Protein AF-0000000080050787 (afdb_homodimer)

Foldseek 3Di:
DPDPDDCPDPPPPDVPPVPPPPPCVVVVQVVVFLVVLVVVCVQQQQFCLPPPAGCVNLQFADSVQWGWADPDPPDIDIGGDTHDRPCCCVVVVVVVVVVVVVCVPPPPDDDDDDDDDDPPPDQDPVNVVVQVPDPVNVVVQCVPVVSVVSNCVRSDHDD/DDDPDDDPDDPPPDPPPPPPPPPCVVVVQVVVFLVVLVVVCVQQQQFCLPPPAGCVNLQFADSVQWGWADPDPPDIDIGGDTHDRPCCCVVVVVVVVVVVVVCVPPPPDDDDDDDDDDPPPDQDPVNVVVQVPDPVNVVVQCVPVVSVVSNCVRSDHDD

Radius of gyration: 33.77 Å; Cα contacts (8 Å, |Δi|>4): 411; chains: 2; bounding box: 57×110×117 Å

Organism: Aotus nancymaae (NCBI:txid37293)

Sequence (318 aa):
MQRVSGLLSWTLSRVLWLSGLSEPGAARQPRIMEEKALEVYDLIRTITPEKPSTLEELEVVSESCVEVQEINEEEYLVIIRFTPTVPHCSLATLIGLCLRVKLQRCLPFKHKLEIYISEGTHSTEEDINKQINDKERVAAAMENPNLREIVEQCVLEPDMQRVSGLLSWTLSRVLWLSGLSEPGAARQPRIMEEKALEVYDLIRTITPEKPSTLEELEVVSESCVEVQEINEEEYLVIIRFTPTVPHCSLATLIGLCLRVKLQRCLPFKHKLEIYISEGTHSTEEDINKQINDKERVAAAMENPNLREIVEQCVLEPD

Nearest PDB structures (foldseek):
  3ux2-assembly1_A-2  TM=7.945E-01  e=2.741E-18  Homo sapiens
  2m5h-assembly1_A  TM=6.898E-01  e=8.222E-16  Homo sapiens
  3ux3-assembly1_B  TM=4.721E-01  e=1.597E-16  Homo sapiens
  3j3q-assembly1_gr  TM=2.272E-01  e=7.232E+00  Human immunodeficiency virus 1
  3ux2-assembly1_A-2  TM=7.964E-01  e=2.295E-18  Homo sapiens

Secondary structure (DSSP, 8-state):
--TTS-----TTSTTSTT-----THHHHHHHHHHHHHHHHHHHHTT--SBTTB-TTTTTS--GGGEEEEEEETTEEEEEEEE--SS---HHHHHHHHHHHHHHHHH--S-EEEEEEEPTT-S--HHHHHHHHH-HHHHHHHTTSHHHHHHHHHHHS---/---------GGGSTTSTT-----THHHHHHHHHHHHHHHHHHHHTT--SBTTB-TTTTTS--GGGEEEEEEETTEEEEEEEE--SS---HHHHHHHHHHHHHHHHH--S-EEEEEEEPTT-S--HHHHHHHHH-HHHHHHHTTSHHHHHHHHHHHS---

pLDDT: mean 76.95, std 22.4, range [20.36, 97.62]

Solvent-accessible surface area (backbone atoms only — not comparable to full-atom values): 18096 Å² total; per-residue (Å²): 138,77,84,79,71,69,87,79,75,79,80,74,65,87,68,66,69,75,65,65,76,74,58,69,67,66,64,48,49,57,52,53,31,50,51,51,25,50,54,53,39,64,66,52,38,64,27,26,84,55,79,87,45,25,30,40,78,59,58,25,45,55,69,85,29,43,44,48,41,78,75,51,99,70,33,31,38,38,37,37,42,30,32,52,50,84,48,55,43,42,60,54,54,48,48,46,48,34,51,49,54,46,46,73,70,63,53,90,62,54,65,46,77,43,55,38,66,35,82,86,38,53,65,40,65,67,56,47,30,52,46,61,55,28,65,69,55,44,54,56,53,51,65,38,64,70,55,34,52,53,41,51,61,19,54,46,72,84,127,136,80,85,82,70,74,88,72,71,78,81,73,68,85,68,64,71,74,68,66,73,74,60,70,66,66,64,47,50,58,53,53,30,49,53,52,24,50,54,52,39,64,66,50,38,62,29,24,86,56,77,87,45,25,31,40,79,58,60,25,45,55,70,84,29,42,44,48,41,78,74,53,98,68,33,31,38,40,38,37,45,31,31,52,50,83,50,54,41,42,59,54,53,49,48,45,48,33,52,50,55,45,46,74,71,62,55,90,62,55,66,47,78,43,53,36,67,35,81,85,38,54,65,40,64,67,55,47,29,51,46,61,56,29,65,66,56,46,55,56,53,53,65,37,66,68,56,33,51,53,40,50,60,19,55,45,73,82,128

Structure (mmCIF, N/CA/C/O backbone):
data_AF-0000000080050787-model_v1
#
loop_
_entity.id
_entity.type
_entity.pdbx_description
1 polymer 'Cytosolic iron-sulfur assembly component 2A'
#
loop_
_atom_site.group_PDB
_atom_site.id
_atom_site.type_symbol
_atom_site.label_atom_id
_atom_site.label_alt_id
_atom_site.label_comp_id
_atom_site.label_asym_id
_atom_site.label_entity_id
_atom_site.label_seq_id
_atom_site.pdbx_PDB_ins_code
_atom_site.Cartn_x
_atom_site.Cartn_y
_atom_site.Cartn_z
_atom_site.occupancy
_atom_site.B_iso_or_equiv
_atom_site.auth_seq_id
_atom_site.auth_comp_id
_atom_site.auth_asym_id
_atom_site.auth_atom_id
_atom_site.pdbx_PDB_model_num
ATOM 1 N N . MET A 1 1 ? -7.121 13.188 87.875 1 22.55 1 MET A N 1
ATOM 2 C CA . MET A 1 1 ? -7.633 14.547 87.75 1 22.55 1 MET A CA 1
ATOM 3 C C . MET A 1 1 ? -7.293 15.141 86.375 1 22.55 1 MET A C 1
ATOM 5 O O . MET A 1 1 ? -8.18 15.383 85.562 1 22.55 1 MET A O 1
ATOM 9 N N . GLN A 1 2 ? -6.258 16.047 86.312 1 20.36 2 GLN A N 1
ATOM 10 C CA . GLN A 1 2 ? -6.172 17.297 85.562 1 20.36 2 GLN A CA 1
ATOM 11 C C . GLN A 1 2 ? -5.633 17.047 84.125 1 20.36 2 GLN A C 1
ATOM 13 O O . GLN A 1 2 ? -5.379 17.984 83.375 1 20.36 2 GLN A O 1
ATOM 18 N N . ARG A 1 3 ? -5.059 15.828 83.875 1 24.78 3 ARG A N 1
ATOM 19 C CA . ARG A 1 3 ? -3.916 15.875 83 1 24.78 3 ARG A CA 1
ATOM 20 C C . ARG A 1 3 ? -4.344 16.297 81.562 1 24.78 3 ARG A C 1
ATOM 22 O O . ARG A 1 3 ? -3.533 16.281 80.625 1 24.78 3 ARG A O 1
ATOM 29 N N . VAL A 1 4 ? -5.734 16.156 81.312 1 27.42 4 VAL A N 1
ATOM 30 C CA . VAL A 1 4 ? -6.086 15.75 79.938 1 27.42 4 VAL A CA 1
ATOM 31 C C . VAL A 1 4 ? -5.938 16.938 79 1 27.42 4 VAL A C 1
ATOM 33 O O . VAL A 1 4 ? -6.297 16.844 77.812 1 27.42 4 VAL A O 1
ATOM 36 N N . SER A 1 5 ? -5.859 18.25 79.562 1 27.59 5 SER A N 1
ATOM 37 C CA . SER A 1 5 ? -6.516 19.281 78.812 1 27.59 5 SER A CA 1
ATOM 38 C C . SER A 1 5 ? -5.762 19.547 77.5 1 27.59 5 SER A C 1
ATOM 40 O O . SER A 1 5 ? -6.367 19.922 76.5 1 27.59 5 SER A O 1
ATOM 42 N N . GLY A 1 6 ? -4.441 19.875 77.625 1 26.12 6 GLY A N 1
ATOM 43 C CA . GLY A 1 6 ? -3.998 21.109 77 1 26.12 6 GLY A CA 1
ATOM 44 C C . GLY A 1 6 ? -3.914 21.031 75.5 1 26.12 6 GLY A C 1
ATOM 45 O O . GLY A 1 6 ? -4.305 21.969 74.812 1 26.12 6 GLY A O 1
ATOM 46 N N . LEU A 1 7 ? -2.939 20.156 75 1 30.25 7 LEU A N 1
ATOM 47 C CA . LEU A 1 7 ? -2.08 20.594 73.875 1 30.25 7 LEU A CA 1
ATOM 48 C C . LEU A 1 7 ? -2.82 20.531 72.562 1 30.25 7 LEU A C 1
ATOM 50 O O . LEU A 1 7 ? -3.01 19.438 72 1 30.25 7 LEU A O 1
ATOM 54 N N . LEU A 1 8 ? -4.117 21.156 72.5 1 33.84 8 LEU A N 1
ATOM 55 C CA . LEU A 1 8 ? -4.844 21.406 71.25 1 33.84 8 LEU A CA 1
ATOM 56 C C . LEU A 1 8 ? -3.939 22.062 70.188 1 33.84 8 LEU A C 1
ATOM 58 O O . LEU A 1 8 ? -3.471 23.188 70.375 1 33.84 8 LEU A O 1
ATOM 62 N N . SER A 1 9 ? -3.033 21.25 69.562 1 28.81 9 SER A N 1
ATOM 63 C CA . SER A 1 9 ? -1.986 21.406 68.5 1 28.81 9 SER A CA 1
ATOM 64 C C . SER A 1 9 ? -2.432 22.344 67.438 1 28.81 9 SER A C 1
ATOM 66 O O . SER A 1 9 ? -3.619 22.406 67.062 1 28.81 9 SER A O 1
ATOM 68 N N . TRP A 1 10 ? -1.601 23.359 67 1 28.92 10 TRP A N 1
ATOM 69 C CA . TRP A 1 10 ? -1.259 24.453 66.125 1 28.92 10 TRP A CA 1
ATOM 70 C C . TRP A 1 10 ? -1.436 24.031 64.625 1 28.92 10 TRP A C 1
ATOM 72 O O . TRP A 1 10 ? -0.982 24.734 63.75 1 28.92 10 TRP A O 1
ATOM 82 N N . THR A 1 11 ? -1.977 22.844 64.312 1 29.66 11 THR A N 1
ATOM 83 C CA . THR A 1 11 ? -1.791 22.406 62.938 1 29.66 11 THR A CA 1
ATOM 84 C C . THR A 1 11 ? -2.574 23.297 61.969 1 29.66 11 THR A C 1
ATOM 86 O O . THR A 1 11 ? -2.723 22.969 60.781 1 29.66 11 THR A O 1
ATOM 89 N N . LEU A 1 12 ? -3.293 24.359 62.375 1 29.31 12 LEU A N 1
ATOM 90 C CA . LEU A 1 12 ? -4.188 25.062 61.469 1 29.31 12 LEU A CA 1
ATOM 91 C C . LEU A 1 12 ? -3.396 25.781 60.375 1 29.31 12 LEU A C 1
ATOM 93 O O . LEU A 1 12 ? -3.982 26.406 59.5 1 29.31 12 LEU A O 1
ATOM 97 N N . SER A 1 13 ? -2.184 26.188 60.625 1 28.16 13 SER A N 1
ATOM 98 C CA . SER A 1 13 ? -1.771 27.391 59.906 1 28.16 13 SER A CA 1
ATOM 99 C C . SER A 1 13 ? -1.771 27.156 58.375 1 28.16 13 SER A C 1
ATOM 101 O O . SER A 1 13 ? -2.178 28.031 57.625 1 28.16 13 SER A O 1
ATOM 103 N N . ARG A 1 14 ? -0.835 26.281 57.812 1 30.47 14 ARG A N 1
ATOM 104 C CA . ARG A 1 14 ? -0.209 26.562 56.5 1 30.47 14 ARG A CA 1
ATOM 105 C C . ARG A 1 14 ? -1.161 26.25 55.375 1 30.47 14 ARG A C 1
ATOM 107 O O . ARG A 1 14 ? -1.061 25.203 54.75 1 30.47 14 ARG A O 1
ATOM 114 N N . VAL A 1 15 ? -2.467 26.203 55.531 1 32.47 15 VAL A N 1
ATOM 115 C CA . VAL A 1 15 ? -3.402 25.922 54.438 1 32.47 15 VAL A CA 1
ATOM 116 C C . VAL A 1 15 ? -3.309 27.016 53.375 1 32.47 15 VAL A C 1
ATOM 118 O O . VAL A 1 15 ? -3.711 26.812 52.25 1 32.47 15 VAL A O 1
ATOM 121 N N . LEU A 1 16 ? -3.023 28.281 53.75 1 32.69 16 LEU A N 1
ATOM 122 C CA . LEU A 1 16 ? -3.287 29.359 52.812 1 32.69 16 LEU A CA 1
ATOM 123 C C . LEU A 1 16 ? -2.41 29.234 51.562 1 32.69 16 LEU A C 1
ATOM 125 O O . LEU A 1 16 ? -2.791 29.672 50.469 1 32.69 16 LEU A O 1
ATOM 129 N N . TRP A 1 17 ? -1.129 29.047 51.781 1 32.59 17 TRP A N 1
ATOM 130 C CA . TRP A 1 17 ? -0.236 29.5 50.719 1 32.59 17 TRP A CA 1
ATOM 131 C C . TRP A 1 17 ? -0.505 28.734 49.438 1 32.59 17 TRP A C 1
ATOM 133 O O . TRP A 1 17 ? -0.331 29.281 48.344 1 32.59 17 TRP A O 1
ATOM 143 N N . LEU A 1 18 ? -0.862 27.5 49.531 1 35.09 18 LEU A N 1
ATOM 144 C CA . LEU A 1 18 ? -0.661 26.766 48.312 1 35.09 18 LEU A CA 1
ATOM 145 C C . LEU A 1 18 ? -1.673 27.188 47.25 1 35.09 18 LEU A C 1
ATOM 147 O O . LEU A 1 18 ? -1.873 26.484 46.25 1 35.09 18 LEU A O 1
ATOM 151 N N . SER A 1 19 ? -2.5 28.156 47.5 1 35.22 19 SER A N 1
ATOM 152 C CA . SER A 1 19 ? -3.297 28.594 46.375 1 35.22 19 SER A CA 1
ATOM 153 C C . SER A 1 19 ? -2.408 29.062 45.219 1 35.22 19 SER A C 1
ATOM 155 O O . SER A 1 19 ? -1.907 30.188 45.219 1 35.22 19 SER A O 1
ATOM 157 N N . GLY A 1 20 ? -1.325 28.438 44.938 1 36.47 20 GLY A N 1
ATOM 158 C CA . GLY A 1 20 ? -0.562 28.828 43.781 1 36.47 20 GLY A CA 1
ATOM 159 C C . GLY A 1 20 ? -1.43 29.375 42.656 1 36.47 20 GLY A C 1
ATOM 160 O O . GLY A 1 20 ? -2.439 28.766 42.281 1 36.47 20 GLY A O 1
ATOM 161 N N . LEU A 1 21 ? -1.625 30.688 42.531 1 37.69 21 LEU A N 1
ATOM 162 C CA . LEU A 1 21 ? -2.119 31.484 41.406 1 37.69 21 LEU A CA 1
ATOM 163 C C . LEU A 1 21 ? -1.77 30.812 40.062 1 37.69 21 LEU A C 1
ATOM 165 O O . LEU A 1 21 ? -0.591 30.641 39.75 1 37.69 21 LEU A O 1
ATOM 169 N N . SER A 1 22 ? -2.41 29.75 39.75 1 40.34 22 SER A N 1
ATOM 170 C CA . SER A 1 22 ? -2.441 29.25 38.375 1 40.34 22 SER A CA 1
ATOM 171 C C . SER A 1 22 ? -2.424 30.406 37.375 1 40.34 22 SER A C 1
ATOM 173 O O . SER A 1 22 ? -3.365 31.203 37.312 1 40.34 22 SER A O 1
ATOM 175 N N . GLU A 1 23 ? -1.329 31.234 37.312 1 41.94 23 GLU A N 1
ATOM 176 C CA . GLU A 1 23 ? -1.186 32.281 36.312 1 41.94 23 GLU A CA 1
ATOM 177 C C . GLU A 1 23 ? -1.997 31.969 35.062 1 41.94 23 GLU A C 1
ATOM 179 O O . GLU A 1 23 ? -2.002 30.828 34.562 1 41.94 23 GLU A O 1
ATOM 184 N N . PRO A 1 24 ? -3.014 32.688 34.719 1 44.72 24 PRO A N 1
ATOM 185 C CA . PRO A 1 24 ? -3.82 32.625 33.5 1 44.72 24 PRO A CA 1
ATOM 186 C C . PRO A 1 24 ? -2.998 32.281 32.281 1 44.72 24 PRO A C 1
ATOM 188 O O . PRO A 1 24 ? -3.539 32.25 31.156 1 44.72 24 PRO A O 1
ATOM 191 N N . GLY A 1 25 ? -1.708 32.438 32.281 1 44.06 25 GLY A N 1
ATOM 192 C CA . GLY A 1 25 ? -0.856 32.156 31.141 1 44.06 25 GLY A CA 1
ATOM 193 C C . GLY A 1 25 ? -0.935 30.719 30.672 1 44.06 25 GLY A C 1
ATOM 194 O O . GLY A 1 25 ? -0.395 30.375 29.625 1 44.06 25 GLY A O 1
ATOM 195 N N . ALA A 1 26 ? -1.057 29.828 31.578 1 46.84 26 ALA A N 1
ATOM 196 C CA . ALA A 1 26 ? -1.138 28.406 31.25 1 46.84 26 ALA A CA 1
ATOM 197 C C . ALA A 1 26 ? -2.404 28.109 30.453 1 46.84 26 ALA A C 1
ATOM 199 O O . ALA A 1 26 ? -2.473 27.094 29.734 1 46.84 26 ALA A O 1
ATOM 200 N N . ALA A 1 27 ? -3.432 28.812 30.688 1 49.19 27 ALA A N 1
ATOM 201 C CA . ALA A 1 27 ? -4.711 28.594 30.016 1 49.19 27 ALA A CA 1
ATOM 202 C C . ALA A 1 27 ? -4.648 29.062 28.562 1 49.19 27 ALA A C 1
ATOM 204 O O . ALA A 1 27 ? -5.457 28.641 27.734 1 49.19 27 ALA A O 1
ATOM 205 N N . ARG A 1 28 ? -3.865 30.188 28.281 1 53.94 28 ARG A N 1
ATOM 206 C CA . ARG A 1 28 ? -3.68 30.781 26.953 1 53.94 28 ARG A CA 1
ATOM 207 C C . ARG A 1 28 ? -2.938 29.828 26.031 1 53.94 28 ARG A C 1
ATOM 209 O O . ARG A 1 28 ? -3.178 29.828 24.812 1 53.94 28 ARG A O 1
ATOM 216 N N . GLN A 1 29 ? -2.115 28.984 26.672 1 62.12 29 GLN A N 1
ATOM 217 C CA . GLN A 1 29 ? -1.217 28.109 25.922 1 62.12 29 GLN A CA 1
ATOM 218 C C . GLN A 1 29 ? -1.997 27.062 25.141 1 62.12 29 GLN A C 1
ATOM 220 O O . GLN A 1 29 ? -1.744 26.859 23.953 1 62.12 29 GLN A O 1
ATOM 225 N N . PRO A 1 30 ? -3.059 26.641 25.828 1 68.94 30 PRO A N 1
ATOM 226 C CA . PRO A 1 30 ? -3.82 25.656 25.047 1 68.94 30 PRO A CA 1
ATOM 227 C C . PRO A 1 30 ? -4.59 26.281 23.891 1 68.94 30 PRO A C 1
ATOM 229 O O . PRO A 1 30 ? -4.703 25.672 22.828 1 68.94 30 PRO A O 1
ATOM 232 N N . ARG A 1 31 ? -5.004 27.578 24.156 1 81.44 31 ARG A N 1
ATOM 233 C CA . ARG A 1 31 ? -5.777 28.219 23.109 1 81.44 31 ARG A CA 1
ATOM 234 C C . ARG A 1 31 ? -4.895 28.531 21.906 1 81.44 31 ARG A C 1
ATOM 236 O O . ARG A 1 31 ? -5.316 28.375 20.75 1 81.44 31 ARG A O 1
ATOM 243 N N . ILE A 1 32 ? -3.656 29 22.219 1 87.94 32 ILE A N 1
ATOM 244 C CA . ILE A 1 32 ? -2.732 29.344 21.156 1 87.94 32 ILE A CA 1
ATOM 245 C C . ILE A 1 32 ? -2.412 28.109 20.312 1 87.94 32 ILE A C 1
ATOM 247 O O . ILE A 1 32 ? -2.408 28.156 19.094 1 87.94 32 ILE A O 1
ATOM 251 N N . MET A 1 33 ? -2.225 27.031 20.969 1 91.38 33 MET A N 1
ATOM 252 C CA . MET A 1 33 ? -1.908 25.781 20.266 1 91.38 33 MET A CA 1
ATOM 253 C C . MET A 1 33 ? -3.088 25.328 19.406 1 91.38 33 MET A C 1
ATOM 255 O O . MET A 1 33 ? -2.9 24.812 18.297 1 91.38 33 MET A O 1
ATOM 259 N N . GLU A 1 34 ? -4.297 25.484 19.906 1 92 34 GLU A N 1
ATOM 260 C CA . GLU A 1 34 ? -5.496 25.125 19.156 1 92 34 GLU A CA 1
ATOM 261 C C . GLU A 1 34 ? -5.629 25.953 17.891 1 92 34 GLU A C 1
ATOM 263 O O . GLU A 1 34 ? -6 25.438 16.828 1 92 34 GLU A O 1
ATOM 268 N N . GLU A 1 35 ? -5.379 27.203 18.016 1 93.19 35 GLU A N 1
ATOM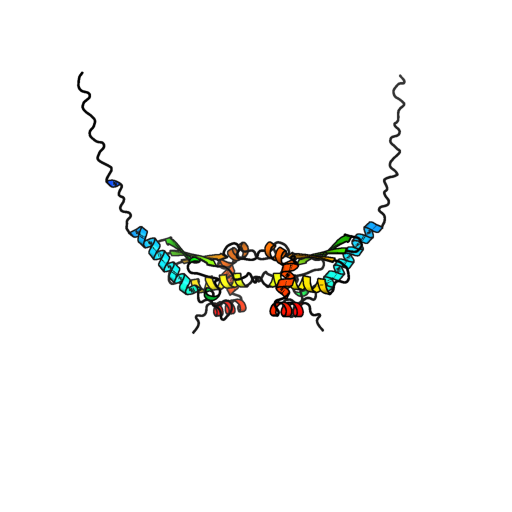 269 C CA . GLU A 1 35 ? -5.434 28.094 16.859 1 93.19 35 GLU A CA 1
ATOM 270 C C . GLU A 1 35 ? -4.395 27.703 15.805 1 93.19 35 GLU A C 1
ATOM 272 O O . GLU A 1 35 ? -4.676 27.719 14.609 1 93.19 35 GLU A O 1
ATOM 277 N N . LYS A 1 36 ? -3.242 27.406 16.281 1 94.06 36 LYS A N 1
ATOM 278 C CA . LYS A 1 36 ? -2.186 26.969 15.375 1 94.06 36 LYS A CA 1
ATOM 279 C C . LYS A 1 36 ? -2.551 25.672 14.68 1 94.06 36 LYS A C 1
ATOM 281 O O . LYS A 1 36 ? -2.277 25.484 13.492 1 94.06 36 LYS A O 1
ATOM 286 N N . ALA A 1 37 ? -3.195 24.812 15.438 1 95.5 37 ALA A N 1
ATOM 287 C CA . ALA A 1 37 ? -3.654 23.562 14.852 1 95.5 37 ALA A CA 1
ATOM 288 C C . ALA A 1 37 ? -4.676 23.812 13.742 1 95.5 37 ALA A C 1
ATOM 290 O O . ALA A 1 37 ? -4.652 23.141 12.711 1 95.5 37 ALA A O 1
ATOM 291 N N . LEU A 1 38 ? -5.527 24.703 13.977 1 95.75 38 LEU A N 1
ATOM 292 C CA . LEU A 1 38 ? -6.531 25.047 12.977 1 95.75 38 LEU A CA 1
ATOM 293 C C . LEU A 1 38 ? -5.883 25.641 11.734 1 95.75 38 LEU A C 1
ATOM 295 O O . LEU A 1 38 ? -6.328 25.391 10.609 1 95.75 38 LEU A O 1
ATOM 299 N N . GLU A 1 39 ? -4.906 26.422 11.922 1 95.94 39 GLU A N 1
ATOM 300 C CA . GLU A 1 39 ? -4.16 27 10.797 1 95.94 39 GLU A CA 1
ATOM 301 C C . GLU A 1 39 ? -3.516 25.891 9.953 1 95.94 39 GLU A C 1
ATOM 303 O O . GLU A 1 39 ? -3.561 25.938 8.727 1 95.94 39 GLU A O 1
ATOM 308 N N . VAL A 1 40 ? -2.955 24.969 10.594 1 96.94 40 VAL A N 1
ATOM 309 C CA . VAL A 1 40 ? -2.33 23.828 9.922 1 96.94 40 VAL A CA 1
ATOM 310 C C . VAL A 1 40 ? -3.381 23.047 9.133 1 96.94 40 VAL A C 1
ATOM 312 O O . VAL A 1 40 ? -3.178 22.75 7.953 1 96.94 40 VAL A O 1
ATOM 315 N N . TYR A 1 41 ? -4.523 22.797 9.758 1 97.62 41 TYR A N 1
ATOM 316 C CA . TYR A 1 41 ? -5.602 22.062 9.109 1 97.62 41 TYR A CA 1
ATOM 317 C C . TYR A 1 41 ? -6.074 22.781 7.848 1 97.62 41 TYR A C 1
ATOM 319 O O . TYR A 1 41 ? -6.297 22.156 6.812 1 97.62 41 TYR A O 1
ATOM 327 N N . ASP A 1 42 ? -6.148 24 7.93 1 96.38 42 ASP A N 1
ATOM 328 C CA . ASP A 1 42 ? -6.609 24.797 6.797 1 96.38 42 ASP A CA 1
ATOM 329 C C . ASP A 1 42 ? -5.656 24.672 5.609 1 96.38 42 ASP A C 1
ATOM 331 O O . ASP A 1 42 ? -6.09 24.688 4.457 1 96.38 42 ASP A O 1
ATOM 335 N N . LEU A 1 43 ? -4.469 24.516 5.852 1 95.69 43 LEU A N 1
ATOM 336 C CA . LEU A 1 43 ? -3.469 24.422 4.797 1 95.69 43 LEU A CA 1
ATOM 337 C C . LEU A 1 43 ? -3.521 23.047 4.137 1 95.69 43 LEU A C 1
ATOM 339 O O . LEU A 1 43 ? -3.387 22.922 2.916 1 95.69 43 LEU A O 1
ATOM 343 N N . ILE A 1 44 ? -3.764 21.984 4.922 1 96.12 44 ILE A N 1
ATOM 344 C CA . ILE A 1 44 ? -3.541 20.641 4.379 1 96.12 44 ILE A CA 1
ATOM 345 C C . ILE A 1 44 ? -4.859 20.078 3.857 1 96.12 44 ILE A C 1
ATOM 347 O O . ILE A 1 44 ? -4.859 19.141 3.053 1 96.12 44 ILE A O 1
ATOM 351 N N . ARG A 1 45 ? -6.047 20.547 4.266 1 95.5 45 ARG A N 1
ATOM 352 C CA . ARG A 1 45 ? -7.348 19.984 3.918 1 95.5 45 ARG A CA 1
ATOM 353 C C . ARG A 1 45 ? -7.625 20.125 2.428 1 95.5 45 ARG A C 1
ATOM 355 O O . ARG A 1 45 ? -8.375 19.344 1.85 1 95.5 45 ARG A O 1
ATOM 362 N N . THR A 1 46 ? -6.965 21.031 1.77 1 94.06 46 THR A N 1
ATOM 363 C CA . THR A 1 46 ? -7.266 21.344 0.377 1 94.06 46 THR A CA 1
ATOM 364 C C . THR A 1 46 ? -6.344 20.578 -0.563 1 94.06 46 THR A C 1
ATOM 366 O O . THR A 1 46 ? -6.484 20.656 -1.785 1 94.06 46 THR A O 1
ATOM 369 N N . ILE A 1 47 ? -5.324 19.891 -0.105 1 93.69 47 ILE A N 1
ATOM 370 C CA . ILE A 1 47 ? -4.434 19.094 -0.943 1 93.69 47 ILE A CA 1
ATOM 371 C C . ILE A 1 47 ? -5.25 18.062 -1.733 1 93.69 47 ILE A C 1
ATOM 373 O O . ILE A 1 47 ? -6.184 17.453 -1.2 1 93.69 47 ILE A O 1
ATOM 377 N N . THR A 1 48 ? -4.871 17.875 -3.004 1 88.81 48 THR A N 1
ATOM 378 C CA . THR A 1 48 ? -5.613 16.984 -3.891 1 88.81 48 THR A CA 1
ATOM 379 C C . THR A 1 48 ? -4.715 15.859 -4.41 1 88.81 48 THR A C 1
ATOM 381 O O . THR A 1 48 ? -4.227 15.922 -5.539 1 88.81 48 THR A O 1
ATOM 384 N N . PRO A 1 49 ? -4.516 14.797 -3.662 1 81.06 49 PRO A N 1
ATOM 385 C CA . PRO A 1 49 ? -3.648 13.695 -4.094 1 81.06 49 PRO A CA 1
ATOM 386 C C . PRO A 1 49 ? -4.211 12.93 -5.289 1 81.06 49 PRO A C 1
ATOM 388 O O . PRO A 1 49 ? -3.459 12.305 -6.039 1 81.06 49 PRO A O 1
ATOM 391 N N . GLU A 1 50 ? -5.484 12.797 -5.445 1 71.81 50 GLU A N 1
ATOM 392 C CA . GLU A 1 50 ? -6.234 12.227 -6.562 1 71.81 50 GLU A CA 1
ATOM 393 C C . GLU A 1 50 ? -7.25 13.234 -7.109 1 71.81 50 GLU A C 1
ATOM 395 O O . GLU A 1 50 ? -8.375 13.32 -6.609 1 71.81 50 GLU A O 1
ATOM 400 N N . LYS A 1 51 ? -6.797 13.992 -7.984 1 73.94 51 LYS A N 1
ATOM 401 C CA . LYS A 1 51 ? -7.691 15.023 -8.5 1 73.94 51 LYS A CA 1
ATOM 402 C C . LYS A 1 51 ? -9.008 14.422 -8.984 1 73.94 51 LYS A C 1
ATOM 404 O O . LYS A 1 51 ? -9.023 13.336 -9.57 1 73.94 51 LYS A O 1
ATOM 409 N N . PRO A 1 52 ? -10.062 14.969 -8.641 1 79.19 52 PRO A N 1
ATOM 410 C CA . PRO A 1 52 ? -10.305 16.328 -8.125 1 79.19 52 PRO A CA 1
ATOM 411 C C . PRO A 1 52 ? -10.602 16.344 -6.625 1 79.19 52 PRO A C 1
ATOM 413 O O . PRO A 1 52 ? -10.938 17.391 -6.07 1 79.19 52 PRO A O 1
ATOM 416 N N . SER A 1 53 ? -10.562 15.32 -5.953 1 85.44 53 SER A N 1
ATOM 417 C CA . SER A 1 53 ? -10.992 15.227 -4.562 1 85.44 53 SER A CA 1
ATOM 418 C C . SER A 1 53 ? -9.891 15.688 -3.613 1 85.44 53 SER A C 1
ATOM 420 O O . SER A 1 53 ? -8.719 15.328 -3.783 1 85.44 53 SER A O 1
ATOM 422 N N . THR A 1 54 ? -10.312 16.547 -2.658 1 90.56 54 THR A N 1
ATOM 423 C CA . THR A 1 54 ? -9.383 17.016 -1.641 1 90.56 54 THR A CA 1
ATOM 424 C C . THR A 1 54 ? -9.211 15.984 -0.536 1 90.56 54 THR A C 1
ATOM 426 O O . THR A 1 54 ? -9.977 15.023 -0.45 1 90.56 54 THR A O 1
ATOM 429 N N . LEU A 1 55 ? -8.133 16.172 0.323 1 91.06 55 LEU A N 1
ATOM 430 C CA . LEU A 1 55 ? -7.902 15.281 1.453 1 91.06 55 LEU A CA 1
ATOM 431 C C . LEU A 1 55 ? -9.078 15.32 2.424 1 91.06 55 LEU A C 1
ATOM 433 O O . LEU A 1 55 ? -9.43 14.297 3.021 1 91.06 55 LEU A O 1
ATOM 437 N N . GLU A 1 56 ? -9.672 16.547 2.561 1 93.06 56 GLU A N 1
ATOM 438 C CA . GLU A 1 56 ? -10.836 16.672 3.434 1 93.06 56 GLU A CA 1
ATOM 439 C C . GLU A 1 56 ? -12.031 15.906 2.871 1 93.06 56 GLU A C 1
ATOM 441 O O . GLU A 1 56 ? -12.688 15.148 3.59 1 93.06 56 GLU A O 1
ATOM 446 N N . GLU A 1 57 ? -12.258 16.078 1.604 1 89.56 57 GLU A N 1
ATOM 447 C CA . GLU A 1 57 ? -13.367 15.391 0.953 1 89.56 57 GLU A CA 1
ATOM 448 C C . GLU A 1 57 ? -13.188 13.875 1.012 1 89.56 57 GLU A C 1
ATOM 450 O O . GLU A 1 57 ? -14.164 13.133 1.134 1 89.56 57 GLU A O 1
ATOM 455 N N . LEU A 1 58 ? -11.953 13.414 0.94 1 83.44 58 LEU A N 1
ATOM 456 C CA . LEU A 1 58 ? -11.656 11.984 0.962 1 83.44 58 LEU A CA 1
ATOM 457 C C . LEU A 1 58 ? -11.648 11.453 2.391 1 83.44 58 LEU A C 1
ATOM 459 O O . LEU A 1 58 ? -11.438 10.258 2.611 1 83.44 58 LEU A O 1
ATOM 463 N N . GLU A 1 59 ? -11.797 12.289 3.322 1 88.44 59 GLU A N 1
ATOM 464 C CA . GLU A 1 59 ? -11.805 11.93 4.738 1 88.44 59 GLU A CA 1
ATOM 465 C C . GLU A 1 59 ? -10.484 11.305 5.156 1 88.44 59 GLU A C 1
ATOM 467 O O . GLU A 1 59 ? -10.461 10.367 5.961 1 88.44 59 GLU A O 1
ATOM 472 N N . VAL A 1 60 ? -9.445 11.75 4.562 1 88.56 60 VAL A N 1
ATOM 473 C CA . VAL A 1 60 ? -8.094 11.312 4.883 1 88.56 60 VAL A CA 1
ATOM 474 C C . VAL A 1 60 ? -7.551 12.133 6.051 1 88.56 60 VAL A C 1
ATOM 476 O O . VAL A 1 60 ? -6.777 11.625 6.871 1 88.56 60 VAL A O 1
ATOM 479 N N . VAL A 1 61 ? -7.973 13.43 6.043 1 93.31 61 VAL A N 1
ATOM 480 C CA . VAL A 1 61 ? -7.594 14.289 7.156 1 93.31 61 VAL A CA 1
ATOM 481 C C . VAL A 1 61 ? -8.844 14.93 7.758 1 93.31 61 VAL A C 1
ATOM 483 O O . VAL A 1 61 ? -9.883 15.023 7.098 1 93.31 61 VAL A O 1
ATOM 486 N N . SER A 1 62 ? -8.75 15.242 9.008 1 94.44 62 SER A N 1
ATOM 487 C CA . SER A 1 62 ? -9.711 16.031 9.766 1 94.44 62 SER A CA 1
ATOM 488 C C . SER A 1 62 ? -9.016 16.984 10.734 1 94.44 62 SER A C 1
ATOM 490 O O . SER A 1 62 ? -7.793 16.922 10.883 1 94.44 62 SER A O 1
ATOM 492 N N . GLU A 1 63 ? -9.797 17.844 11.312 1 94.81 63 GLU A N 1
ATOM 493 C CA . GLU A 1 63 ? -9.234 18.781 12.289 1 94.81 63 GLU A CA 1
ATOM 494 C C . GLU A 1 63 ? -8.562 18.031 13.438 1 94.81 63 GLU A C 1
ATOM 496 O O . GLU A 1 63 ? -7.531 18.484 13.953 1 94.81 63 GLU A O 1
ATOM 501 N N . SER A 1 64 ? -9.086 16.984 13.766 1 93.31 64 SER A N 1
ATOM 502 C CA . SER A 1 64 ? -8.617 16.25 14.938 1 93.31 64 SER A CA 1
ATOM 503 C C . SER A 1 64 ? -7.324 15.508 14.641 1 93.31 64 SER A C 1
ATOM 505 O O . SER A 1 64 ? -6.66 15.016 15.555 1 93.31 64 SER A O 1
ATOM 507 N N . CYS A 1 65 ? -6.926 15.508 13.445 1 93.5 65 CYS A N 1
ATOM 508 C CA . CYS A 1 65 ? -5.727 14.773 13.062 1 93.5 65 CYS A CA 1
ATOM 509 C C . CYS A 1 65 ? -4.477 15.609 13.297 1 93.5 65 CYS A C 1
ATOM 511 O O . CYS A 1 65 ? -3.355 15.117 13.148 1 93.5 65 CYS A O 1
ATOM 513 N N . VAL A 1 66 ? -4.629 16.906 13.648 1 96 66 VAL A N 1
ATOM 514 C CA . VAL A 1 66 ? -3.508 17.828 13.789 1 96 66 VAL A CA 1
ATOM 515 C C . VAL A 1 66 ? -3.301 18.156 15.266 1 96 66 VAL A C 1
ATOM 517 O O . VAL A 1 66 ? -4.246 18.531 15.961 1 96 66 VAL A O 1
ATOM 520 N N . GLU A 1 67 ? -2.113 17.906 15.734 1 94.75 67 GLU A N 1
ATOM 521 C CA . GLU A 1 67 ? -1.694 18.328 17.078 1 94.75 67 GLU A CA 1
ATOM 522 C C . GLU A 1 67 ? -0.481 19.25 17 1 94.75 67 GLU A C 1
ATOM 524 O O . GLU A 1 67 ? 0.449 19 16.234 1 94.75 67 GLU A O 1
ATOM 529 N N . VAL A 1 68 ? -0.562 20.391 17.812 1 94.94 68 VAL A N 1
ATOM 530 C CA . VAL A 1 68 ? 0.559 21.328 17.875 1 94.94 68 VAL A CA 1
ATOM 531 C C . VAL A 1 68 ? 1.056 21.438 19.312 1 94.94 68 VAL A C 1
ATOM 533 O O . VAL A 1 68 ? 0.259 21.594 20.25 1 94.94 68 VAL A O 1
ATOM 536 N N . GLN A 1 69 ? 2.336 21.234 19.453 1 92.94 69 GLN A N 1
ATOM 537 C CA . GLN A 1 69 ? 2.977 21.359 20.766 1 92.94 69 GLN A CA 1
ATOM 538 C C . GLN A 1 69 ? 4.051 22.438 20.75 1 92.94 69 GLN A C 1
ATOM 540 O O . GLN A 1 69 ? 4.781 22.578 19.766 1 92.94 69 GLN A O 1
ATOM 545 N N . GLU A 1 70 ? 4.102 23.094 21.797 1 92.5 70 GLU A N 1
ATOM 546 C CA . GLU A 1 70 ? 5.152 24.094 21.922 1 92.5 70 GLU A CA 1
ATOM 547 C C . GLU A 1 70 ? 6.477 23.453 22.328 1 92.5 70 GLU A C 1
ATOM 549 O O . GLU A 1 70 ? 6.535 22.703 23.312 1 92.5 70 GLU A O 1
ATOM 554 N N . ILE A 1 71 ? 7.543 23.641 21.562 1 89.31 71 ILE A N 1
ATOM 555 C CA . ILE A 1 71 ? 8.875 23.141 21.891 1 89.31 71 ILE A CA 1
ATOM 556 C C . ILE A 1 71 ? 9.625 24.188 22.719 1 89.31 71 ILE A C 1
ATOM 558 O O . ILE A 1 71 ? 10.188 23.875 23.766 1 89.31 71 ILE A O 1
ATOM 562 N N . ASN A 1 72 ? 9.648 25.406 22.297 1 89.69 72 ASN A N 1
ATOM 563 C CA . ASN A 1 72 ? 10.188 26.594 22.953 1 89.69 72 ASN A CA 1
ATOM 564 C C . ASN A 1 72 ? 9.461 27.859 22.516 1 89.69 72 ASN A C 1
ATOM 566 O O . ASN A 1 72 ? 8.398 27.797 21.906 1 89.69 72 ASN A O 1
ATOM 570 N N . GLU A 1 73 ? 9.852 28.969 22.938 1 86.69 73 GLU A N 1
ATOM 571 C CA . GLU A 1 73 ? 9.133 30.234 22.75 1 86.69 73 GLU A CA 1
ATOM 572 C C . GLU A 1 73 ? 8.945 30.531 21.266 1 86.69 73 GLU A C 1
ATOM 574 O O . GLU A 1 73 ? 7.988 31.219 20.875 1 86.69 73 GLU A O 1
ATOM 579 N N . GLU A 1 74 ? 9.727 29.953 20.344 1 89.5 74 GLU A N 1
ATOM 580 C CA . GLU A 1 74 ? 9.648 30.359 18.938 1 89.5 74 GLU A CA 1
ATOM 581 C C . GLU A 1 74 ? 9.477 29.156 18.016 1 89.5 74 GLU A C 1
ATOM 583 O O . GLU A 1 74 ? 9.555 29.281 16.797 1 89.5 74 GLU A O 1
ATOM 588 N N . GLU A 1 75 ? 9.344 28.062 18.625 1 92.75 75 GLU A N 1
ATOM 589 C CA . GLU A 1 75 ? 9.312 26.875 17.781 1 92.75 75 GLU A CA 1
ATOM 590 C C . GLU A 1 75 ? 8.227 25.906 18.234 1 92.75 75 GLU A C 1
ATOM 592 O O . GLU A 1 75 ? 8.039 25.688 19.438 1 92.75 75 GLU A O 1
ATOM 597 N N . TYR A 1 76 ? 7.512 25.375 17.234 1 93.12 76 TYR A N 1
ATOM 598 C CA . TYR A 1 76 ? 6.414 24.453 17.516 1 93.12 76 TYR A CA 1
ATOM 599 C C . TYR A 1 76 ? 6.641 23.109 16.844 1 93.12 76 TYR A C 1
ATOM 601 O O . TYR A 1 76 ? 7.297 23.031 15.812 1 93.12 76 TYR A O 1
ATOM 609 N N . LEU A 1 77 ? 6.133 22.062 17.562 1 94.38 77 LEU A N 1
ATOM 610 C CA . LEU A 1 77 ? 6.062 20.734 16.969 1 94.38 77 LEU A CA 1
ATOM 611 C C . LEU A 1 77 ? 4.668 20.453 16.422 1 94.38 77 LEU A C 1
ATOM 613 O O . LEU A 1 77 ? 3.686 20.469 17.172 1 94.38 77 LEU A O 1
ATOM 617 N N . VAL A 1 78 ? 4.613 20.281 15.125 1 96.31 78 VAL A N 1
ATOM 618 C CA . VAL A 1 78 ? 3.352 19.938 14.477 1 96.31 78 VAL A CA 1
ATOM 619 C C . VAL A 1 78 ? 3.297 18.438 14.195 1 96.31 78 VAL A C 1
ATOM 621 O O . VAL A 1 78 ? 4.168 17.906 13.508 1 96.31 78 VAL A O 1
ATOM 624 N N . ILE A 1 79 ? 2.26 17.734 14.75 1 95.5 79 ILE A N 1
ATOM 625 C CA . ILE A 1 79 ? 2.059 16.297 14.562 1 95.5 79 ILE A CA 1
ATOM 626 C C . ILE A 1 79 ? 0.772 16.062 13.773 1 95.5 79 ILE A C 1
ATOM 628 O O . ILE A 1 79 ? -0.301 16.516 14.172 1 95.5 79 ILE A O 1
ATOM 632 N N . ILE A 1 80 ? 0.904 15.336 12.633 1 96.12 80 ILE A N 1
ATOM 633 C CA . ILE A 1 80 ? -0.255 15 11.812 1 96.12 80 ILE A CA 1
ATOM 634 C C . ILE A 1 80 ? -0.409 13.484 11.734 1 96.12 80 ILE A C 1
ATOM 636 O O . ILE A 1 80 ? 0.56 12.766 11.477 1 96.12 80 ILE A O 1
ATOM 640 N N . ARG A 1 81 ? -1.58 12.953 11.969 1 92.62 81 ARG A N 1
ATOM 641 C CA . ARG A 1 81 ? -1.947 11.555 11.781 1 92.62 81 ARG A CA 1
ATOM 642 C C . ARG A 1 81 ? -3.061 11.406 10.75 1 92.62 81 ARG A C 1
ATOM 644 O O . ARG A 1 81 ? -4.215 11.742 11.023 1 92.62 81 ARG A O 1
ATOM 651 N N . PHE A 1 82 ? -2.742 10.875 9.586 1 91.75 82 PHE A N 1
ATOM 652 C CA . PHE A 1 82 ? -3.754 10.781 8.539 1 91.75 82 PHE A CA 1
ATOM 653 C C . PHE A 1 82 ? -4.121 9.328 8.266 1 91.75 82 PHE A C 1
ATOM 655 O O . PHE A 1 82 ? -3.357 8.414 8.602 1 91.75 82 PHE A O 1
ATOM 662 N N . THR A 1 83 ? -5.273 9.172 7.777 1 83.75 83 THR A N 1
ATOM 663 C CA . THR A 1 83 ? -5.797 7.852 7.449 1 83.75 83 THR A CA 1
ATOM 664 C C . THR A 1 83 ? -5.918 7.68 5.938 1 83.75 83 THR A C 1
ATOM 666 O O . THR A 1 83 ? -6.828 8.234 5.316 1 83.75 83 THR A O 1
ATOM 669 N N . PRO A 1 84 ? -4.926 7.012 5.477 1 77.56 84 PRO A N 1
ATOM 670 C CA . PRO A 1 84 ? -5.027 6.812 4.031 1 77.56 84 PRO A CA 1
ATOM 671 C C . PRO A 1 84 ? -6.316 6.105 3.621 1 77.56 84 PRO A C 1
ATOM 673 O O . PRO A 1 84 ? -6.859 5.309 4.391 1 77.56 84 PRO A O 1
ATOM 676 N N . THR A 1 85 ? -7.156 6.734 2.85 1 60.66 85 THR A N 1
ATOM 677 C CA . THR A 1 85 ? -8.367 6.07 2.379 1 60.66 85 THR A CA 1
ATOM 678 C C . THR A 1 85 ? -8.094 4.602 2.074 1 60.66 85 THR A C 1
ATOM 680 O O . THR A 1 85 ? -6.938 4.18 2.02 1 60.66 85 THR A O 1
ATOM 683 N N . VAL A 1 86 ? -9.055 3.725 2.078 1 51.62 86 VAL A N 1
ATOM 684 C CA . VAL A 1 86 ? -8.867 2.303 1.818 1 51.62 86 VAL A CA 1
ATOM 685 C C . VAL A 1 86 ? -7.625 2.1 0.946 1 51.62 86 VAL A C 1
ATOM 687 O O . VAL A 1 86 ? -7.457 2.777 -0.07 1 51.62 86 VAL A O 1
ATOM 690 N N . PRO A 1 87 ? -6.551 1.588 1.755 1 48.34 87 PRO A N 1
ATOM 691 C CA . PRO A 1 87 ? -5.176 1.357 1.312 1 48.34 87 PRO A CA 1
ATOM 692 C C . PRO A 1 87 ? -5.098 0.796 -0.106 1 48.34 87 PRO A C 1
ATOM 694 O O . PRO A 1 87 ? -5.543 -0.325 -0.356 1 48.34 87 PRO A O 1
ATOM 697 N N . HIS A 1 88 ? -5.422 1.474 -0.887 1 46.47 88 HIS A N 1
ATOM 698 C CA . HIS A 1 88 ? -5.293 0.855 -2.201 1 46.47 88 HIS A CA 1
ATOM 699 C C . HIS A 1 88 ? -3.863 0.385 -2.449 1 46.47 88 HIS A C 1
ATOM 701 O O . HIS A 1 88 ? -3.176 0.913 -3.326 1 46.47 88 HIS A O 1
ATOM 707 N N . CYS A 1 89 ? -2.914 0.34 -1.21 1 54.16 89 CYS A N 1
ATOM 708 C CA . CYS A 1 89 ? -1.684 -0.175 -1.803 1 54.16 89 CYS A CA 1
ATOM 709 C C . CYS A 1 89 ? -1.979 -1.318 -2.766 1 54.16 89 CYS A C 1
ATOM 711 O O . CYS A 1 89 ? -2.066 -2.477 -2.354 1 54.16 89 CYS A O 1
ATOM 713 N N . SER A 1 90 ? -2.957 -0.976 -3.754 1 60.72 90 SER A N 1
ATOM 714 C CA . SER A 1 90 ? -3.875 -1.638 -4.676 1 60.72 90 SER A CA 1
ATOM 715 C C . SER A 1 90 ? -3.133 -2.594 -5.602 1 60.72 90 SER A C 1
ATOM 717 O O . SER A 1 90 ? -3.703 -3.586 -6.066 1 60.72 90 SER A O 1
ATOM 719 N N . LEU A 1 91 ? -1.733 -2.383 -5.605 1 71.5 91 LEU A N 1
ATOM 720 C CA . LEU A 1 91 ? -1.132 -3.193 -6.66 1 71.5 91 LEU A CA 1
ATOM 721 C C . LEU A 1 91 ? -0.937 -4.633 -6.191 1 71.5 91 LEU A C 1
ATOM 723 O O . LEU A 1 91 ? -1.182 -5.574 -6.949 1 71.5 91 LEU A O 1
ATOM 727 N N . ALA A 1 92 ? -0.497 -4.703 -4.91 1 80.44 92 ALA A N 1
ATOM 728 C CA . ALA A 1 92 ? -0.322 -6.051 -4.367 1 80.44 92 ALA A CA 1
ATOM 729 C C . ALA A 1 92 ? -1.634 -6.828 -4.398 1 80.44 92 ALA A C 1
ATOM 731 O O . ALA A 1 92 ? -1.659 -8 -4.785 1 80.44 92 ALA A O 1
ATOM 732 N N . THR A 1 93 ? -2.658 -6.242 -3.98 1 81.44 93 THR A N 1
ATOM 733 C CA . THR A 1 93 ? -3.977 -6.867 -4.004 1 81.44 93 THR A CA 1
ATOM 734 C C . THR A 1 93 ? -4.379 -7.227 -5.43 1 81.44 93 THR A C 1
ATOM 736 O O . THR A 1 93 ? -4.875 -8.328 -5.684 1 81.44 93 THR A O 1
ATOM 739 N N . LEU A 1 94 ? -4.195 -6.316 -6.324 1 83.12 94 LEU A N 1
ATOM 740 C CA . LEU A 1 94 ? -4.504 -6.555 -7.73 1 83.12 94 LEU A CA 1
ATOM 741 C C . LEU A 1 94 ? -3.734 -7.758 -8.258 1 83.12 94 LEU A C 1
ATOM 743 O O . LEU A 1 94 ? -4.305 -8.609 -8.945 1 83.12 94 LEU A O 1
ATOM 747 N N . ILE A 1 95 ? -2.414 -7.785 -8.023 1 87.06 95 ILE A N 1
ATOM 748 C CA . ILE A 1 95 ? -1.585 -8.898 -8.477 1 87.06 95 ILE A CA 1
ATOM 749 C C . ILE A 1 95 ? -2.117 -10.203 -7.898 1 87.06 95 ILE A C 1
ATOM 751 O O . ILE A 1 95 ? -2.273 -11.195 -8.625 1 87.06 95 ILE A O 1
ATOM 755 N N . GLY A 1 96 ? -2.41 -10.203 -6.594 1 90.06 96 GLY A N 1
ATOM 756 C CA . GLY A 1 96 ? -2.979 -11.391 -5.969 1 90.06 96 GLY A CA 1
ATOM 757 C C . GLY A 1 96 ? -4.258 -11.859 -6.637 1 90.06 96 GLY A C 1
ATOM 758 O O . GLY A 1 96 ? -4.449 -13.055 -6.859 1 90.06 96 GLY A O 1
ATOM 759 N N . LEU A 1 97 ? -5.137 -10.945 -6.902 1 90.25 97 LEU A N 1
ATOM 760 C CA . LEU A 1 97 ? -6.391 -11.266 -7.582 1 90.25 97 LEU A CA 1
ATOM 761 C C . LEU A 1 97 ? -6.121 -11.844 -8.969 1 90.25 97 LEU A C 1
ATOM 763 O O . LEU A 1 97 ? -6.73 -12.844 -9.352 1 90.25 97 LEU A O 1
ATOM 767 N N . CYS A 1 98 ? -5.234 -11.266 -9.742 1 91.94 98 CYS A N 1
ATOM 768 C CA . CYS A 1 98 ? -4.891 -11.742 -11.078 1 91.94 98 CYS A CA 1
ATOM 769 C C . CYS A 1 98 ? -4.352 -13.172 -11.023 1 91.94 98 CYS A C 1
ATOM 771 O O . CYS A 1 98 ? -4.711 -14.008 -11.859 1 91.94 98 CYS A O 1
ATOM 773 N N . LEU A 1 99 ? -3.393 -13.367 -10.078 1 94.88 99 LEU A N 1
ATOM 774 C CA . LEU A 1 99 ? -2.834 -14.711 -9.922 1 94.88 99 LEU A CA 1
ATOM 775 C C . LEU A 1 99 ? -3.938 -15.727 -9.664 1 94.88 99 LEU A C 1
ATOM 777 O O . LEU A 1 99 ? -3.982 -16.781 -10.305 1 94.88 99 LEU A O 1
ATOM 781 N N . ARG A 1 100 ? -4.844 -15.438 -8.789 1 94.44 100 ARG A N 1
ATOM 782 C CA . ARG A 1 100 ? -5.91 -16.359 -8.414 1 94.44 100 ARG A CA 1
ATOM 783 C C . ARG A 1 100 ? -6.84 -16.625 -9.594 1 94.44 100 ARG A C 1
ATOM 785 O O . ARG A 1 100 ? -7.133 -17.781 -9.914 1 94.44 100 ARG A O 1
ATOM 792 N N . VAL A 1 101 ? -7.301 -15.617 -10.25 1 92.38 101 VAL A N 1
ATOM 793 C CA . VAL A 1 101 ? -8.242 -15.742 -11.352 1 92.38 101 VAL A CA 1
ATOM 794 C C . VAL A 1 101 ? -7.598 -16.531 -12.492 1 92.38 101 VAL A C 1
ATOM 796 O O . VAL A 1 101 ? -8.211 -17.453 -13.047 1 92.38 101 VAL A O 1
ATOM 799 N N . LYS A 1 102 ? -6.363 -16.141 -12.875 1 94.62 102 LYS A N 1
ATOM 800 C CA . LYS A 1 102 ? -5.656 -16.828 -13.953 1 94.62 102 LYS A CA 1
ATOM 801 C C . LYS A 1 102 ? -5.543 -18.328 -13.68 1 94.62 102 LYS A C 1
ATOM 803 O O . LYS A 1 102 ? -5.824 -19.141 -14.555 1 94.62 102 LYS A O 1
ATOM 808 N N . LEU A 1 103 ? -5.152 -18.672 -12.484 1 95.44 103 LEU A N 1
ATOM 809 C CA . LEU A 1 103 ? -4.914 -20.078 -12.148 1 95.44 103 LEU A CA 1
ATOM 810 C C . LEU A 1 103 ? -6.234 -20.828 -12.023 1 95.44 103 LEU A C 1
ATOM 812 O O . LEU A 1 103 ? -6.34 -21.984 -12.453 1 95.44 103 LEU A O 1
ATOM 816 N N . GLN A 1 104 ? -7.215 -20.266 -11.422 1 92 104 GLN A N 1
ATOM 817 C CA . GLN A 1 104 ? -8.523 -20.891 -11.305 1 92 104 GLN A CA 1
ATOM 818 C C . GLN A 1 104 ? -9.117 -21.203 -12.68 1 92 104 GLN A C 1
ATOM 820 O O . GLN A 1 104 ? -9.812 -22.203 -12.859 1 92 104 GLN A O 1
ATOM 825 N N . ARG A 1 105 ? -8.766 -20.469 -13.625 1 91.38 105 ARG A N 1
ATOM 826 C CA . ARG A 1 105 ? -9.344 -20.609 -14.961 1 91.38 105 ARG A CA 1
ATOM 827 C C . ARG A 1 105 ? -8.508 -21.562 -15.82 1 91.38 105 ARG A C 1
ATOM 829 O O . ARG A 1 105 ? -9.047 -22.297 -16.656 1 91.38 105 ARG A O 1
ATOM 836 N N . CYS A 1 106 ? -7.238 -21.516 -15.648 1 93.31 106 CYS A N 1
ATOM 837 C CA . CYS A 1 106 ? -6.391 -22.109 -16.688 1 93.31 106 CYS A CA 1
ATOM 838 C C . CYS A 1 106 ? -5.695 -23.359 -16.172 1 93.31 106 CYS A C 1
ATOM 840 O O . CYS A 1 106 ? -5.191 -24.156 -16.969 1 93.31 106 CYS A O 1
ATOM 842 N N . LEU A 1 107 ? -5.574 -23.547 -14.906 1 93.81 107 LEU A N 1
ATOM 843 C CA . LEU A 1 107 ? -4.836 -24.703 -14.414 1 93.81 107 LEU A CA 1
ATOM 844 C C . LEU A 1 107 ? -5.57 -26 -14.742 1 93.81 107 LEU A C 1
ATOM 846 O O . LEU A 1 107 ? -6.75 -26.141 -14.414 1 93.81 107 LEU A O 1
ATOM 850 N N . PRO A 1 108 ? -4.906 -26.969 -15.32 1 91.88 108 PRO A N 1
ATOM 851 C CA . PRO A 1 108 ? -5.555 -28.172 -15.859 1 91.88 108 PRO A CA 1
ATOM 852 C C . PRO A 1 108 ? -5.75 -29.266 -14.805 1 91.88 108 PRO A C 1
ATOM 854 O O . PRO A 1 108 ? -6.246 -30.344 -15.125 1 91.88 108 PRO A O 1
ATOM 857 N N . PHE A 1 109 ? -5.348 -29.172 -13.625 1 91.94 109 PHE A N 1
ATOM 858 C CA . PHE A 1 109 ? -5.504 -30.203 -12.602 1 91.94 109 PHE A CA 1
ATOM 859 C C . PHE A 1 109 ? -6.203 -29.625 -11.367 1 91.94 109 PHE A C 1
ATOM 861 O O . PHE A 1 109 ? -6.199 -28.406 -11.156 1 91.94 109 PHE A O 1
ATOM 868 N N . LYS A 1 110 ? -6.926 -30.562 -10.625 1 93.81 110 LYS A N 1
ATOM 869 C CA . LYS A 1 110 ? -7.598 -30.156 -9.398 1 93.81 110 LYS A CA 1
ATOM 870 C C . LYS A 1 110 ? -6.605 -29.578 -8.383 1 93.81 110 LYS A C 1
ATOM 872 O O . LYS A 1 110 ? -5.547 -30.172 -8.148 1 93.81 110 LYS A O 1
ATOM 877 N N . HIS A 1 111 ? -6.934 -28.359 -7.855 1 94.12 111 HIS A N 1
ATOM 878 C CA . HIS A 1 111 ? -5.945 -27.719 -6.992 1 94.12 111 HIS A CA 1
ATOM 879 C C . HIS A 1 111 ? -6.617 -26.828 -5.957 1 94.12 111 HIS A C 1
ATOM 881 O O . HIS A 1 111 ? -7.742 -26.359 -6.164 1 94.12 111 HIS A O 1
ATOM 887 N N . LYS A 1 112 ? -6.016 -26.672 -4.809 1 93.25 112 LYS A N 1
ATOM 888 C CA . LYS A 1 112 ? -6.199 -25.578 -3.863 1 93.25 112 LYS A CA 1
ATOM 889 C C . LYS A 1 112 ? -5.125 -24.516 -4.039 1 93.25 112 LYS A C 1
ATOM 891 O O . LYS A 1 112 ? -4 -24.828 -4.445 1 93.25 112 LYS A O 1
ATOM 896 N N . LEU A 1 113 ? -5.516 -23.359 -3.846 1 95.12 113 LEU A N 1
ATOM 897 C CA . LEU A 1 113 ? -4.586 -22.266 -4.098 1 95.12 113 LEU A CA 1
ATOM 898 C C . LEU A 1 113 ? -4.316 -21.469 -2.816 1 95.12 113 LEU A C 1
ATOM 900 O O . LEU A 1 113 ? -5.246 -21.156 -2.074 1 95.12 113 LEU A O 1
ATOM 904 N N . GLU A 1 114 ? -3.004 -21.25 -2.562 1 94 114 GLU A N 1
ATOM 905 C CA . GLU A 1 114 ? -2.545 -20.328 -1.531 1 94 114 GLU A CA 1
ATOM 906 C C . GLU A 1 114 ? -1.576 -19.297 -2.105 1 94 114 GLU A C 1
ATOM 908 O O . GLU A 1 114 ? -0.549 -19.656 -2.682 1 94 114 GLU A O 1
ATOM 913 N N . ILE A 1 115 ? -1.924 -18.047 -1.949 1 95.06 115 ILE A N 1
ATOM 914 C CA . ILE A 1 115 ? -1.106 -16.969 -2.482 1 95.06 115 ILE A CA 1
ATOM 915 C C . ILE A 1 115 ? -0.685 -16.031 -1.351 1 95.06 115 ILE A C 1
ATOM 917 O O . ILE A 1 115 ? -1.523 -15.57 -0.575 1 95.06 115 ILE A O 1
ATOM 921 N N . TYR A 1 116 ? 0.655 -15.727 -1.3 1 91.56 116 TYR A N 1
ATOM 922 C CA . TYR A 1 116 ? 1.189 -14.891 -0.229 1 91.56 116 TYR A CA 1
ATOM 923 C C . TYR A 1 116 ? 2.15 -13.844 -0.78 1 91.56 116 TYR A C 1
ATOM 925 O O . TYR A 1 116 ? 2.832 -14.086 -1.779 1 91.56 116 TYR A O 1
ATOM 933 N N . ILE A 1 117 ? 2.113 -12.719 -0.126 1 87.06 117 ILE A N 1
ATOM 934 C CA . ILE A 1 117 ? 3.18 -11.75 -0.357 1 87.06 117 ILE A CA 1
ATOM 935 C C . ILE A 1 117 ? 4.43 -12.156 0.42 1 87.06 117 ILE A C 1
ATOM 937 O O . ILE A 1 117 ? 4.336 -12.578 1.578 1 87.06 117 ILE A O 1
ATOM 941 N N . SER A 1 118 ? 5.539 -12.031 -0.37 1 83.25 118 SER A N 1
ATOM 942 C CA . SER A 1 118 ? 6.785 -12.375 0.305 1 83.25 118 SER A CA 1
ATOM 943 C C . SER A 1 118 ? 7.039 -11.461 1.496 1 83.25 118 SER A C 1
ATOM 945 O O . SER A 1 118 ? 6.797 -10.25 1.42 1 83.25 118 SER A O 1
ATOM 947 N N . GLU A 1 119 ? 7.5 -12.047 2.486 1 73 119 GLU A N 1
ATOM 948 C CA . GLU A 1 119 ? 7.711 -11.32 3.732 1 73 119 GLU A CA 1
ATOM 949 C C . GLU A 1 119 ? 8.656 -10.141 3.529 1 73 119 GLU A C 1
ATOM 951 O O . GLU A 1 119 ? 9.68 -10.273 2.85 1 73 119 GLU A O 1
ATOM 956 N N . GLY A 1 120 ? 8.273 -9.086 4.133 1 70.19 120 GLY A N 1
ATOM 957 C CA . GLY A 1 120 ? 9.148 -7.922 4.152 1 70.19 120 GLY A CA 1
ATOM 958 C C . GLY A 1 120 ? 9.172 -7.164 2.84 1 70.19 120 GLY A C 1
ATOM 959 O O . GLY A 1 120 ? 9.977 -6.254 2.654 1 70.19 120 GLY A O 1
ATOM 960 N N . THR A 1 121 ? 8.398 -7.637 1.931 1 71.38 121 THR A N 1
ATOM 961 C CA . THR A 1 121 ? 8.461 -6.988 0.625 1 71.38 121 THR A CA 1
ATOM 962 C C . THR A 1 121 ? 7.324 -5.988 0.455 1 71.38 121 THR A C 1
ATOM 964 O O . THR A 1 121 ? 7.246 -5.289 -0.558 1 71.38 121 THR A O 1
ATOM 967 N N . HIS A 1 122 ? 6.488 -5.918 1.464 1 71 122 HIS A N 1
ATOM 968 C CA . HIS A 1 122 ? 5.43 -4.918 1.505 1 71 122 HIS A CA 1
ATOM 969 C C . HIS A 1 122 ? 5.715 -3.855 2.562 1 71 122 HIS A C 1
ATOM 971 O O . HIS A 1 122 ? 6.156 -4.176 3.668 1 71 122 HIS A O 1
ATOM 977 N N . SER A 1 123 ? 5.5 -2.605 1.981 1 71.5 123 SER A N 1
ATOM 978 C CA . SER A 1 123 ? 5.781 -1.531 2.928 1 71.5 123 SER A CA 1
ATOM 979 C C . SER A 1 123 ? 4.746 -1.494 4.047 1 71.5 123 SER A C 1
ATOM 981 O O . SER A 1 123 ? 3.543 -1.582 3.791 1 71.5 123 SER A O 1
ATOM 983 N N . THR A 1 124 ? 5.23 -1.558 5.27 1 74.38 124 THR A N 1
ATOM 984 C CA . THR A 1 124 ? 4.363 -1.441 6.438 1 74.38 124 THR A CA 1
ATOM 985 C C . THR A 1 124 ? 4.121 0.025 6.785 1 74.38 124 THR A C 1
ATOM 987 O O . THR A 1 124 ? 4.75 0.917 6.215 1 74.38 124 THR A O 1
ATOM 990 N N . GLU A 1 125 ? 3.203 0.25 7.664 1 78.31 125 GLU A N 1
ATOM 991 C CA . GLU A 1 125 ? 2.975 1.592 8.188 1 78.31 125 GLU A CA 1
ATOM 992 C C . GLU A 1 125 ? 4.254 2.178 8.781 1 78.31 125 GLU A C 1
ATOM 994 O O . GLU A 1 125 ? 4.547 3.359 8.594 1 78.31 125 GLU A O 1
ATOM 999 N N . GLU A 1 126 ? 4.93 1.389 9.539 1 81 126 GLU A N 1
ATOM 1000 C CA . GLU A 1 126 ? 6.172 1.821 10.172 1 81 126 GLU A CA 1
ATOM 1001 C C . GLU A 1 126 ? 7.203 2.248 9.133 1 81 126 GLU A C 1
ATOM 1003 O O . GLU A 1 126 ? 7.91 3.238 9.32 1 81 126 GLU A O 1
ATOM 1008 N N . ASP A 1 127 ? 7.344 1.51 8.125 1 82.12 127 ASP A N 1
ATOM 1009 C CA . ASP A 1 127 ? 8.273 1.843 7.043 1 82.12 127 ASP A CA 1
ATOM 1010 C C . ASP A 1 127 ? 7.926 3.195 6.422 1 82.12 127 ASP A C 1
ATOM 1012 O O . ASP A 1 127 ? 8.805 4.031 6.215 1 82.12 127 ASP A O 1
ATOM 1016 N N . ILE A 1 128 ? 6.707 3.336 6.184 1 81.19 128 ILE A N 1
ATOM 1017 C CA . ILE A 1 128 ? 6.242 4.559 5.535 1 81.19 128 ILE A CA 1
ATOM 1018 C C . ILE A 1 128 ? 6.469 5.75 6.465 1 81.19 128 ILE A C 1
ATOM 1020 O O . ILE A 1 128 ? 6.941 6.805 6.031 1 81.19 128 ILE A O 1
ATOM 1024 N N . ASN A 1 129 ? 6.105 5.594 7.703 1 87.25 129 ASN A N 1
ATOM 1025 C CA . ASN A 1 129 ? 6.324 6.656 8.68 1 87.25 129 ASN A CA 1
ATOM 1026 C C . ASN A 1 129 ? 7.793 7.066 8.75 1 87.25 129 ASN A C 1
ATOM 1028 O O . ASN A 1 129 ? 8.109 8.258 8.82 1 87.25 129 ASN A O 1
ATOM 1032 N N . LYS A 1 130 ? 8.648 6.113 8.773 1 87 130 LYS A N 1
ATOM 1033 C CA . LYS A 1 130 ? 10.078 6.406 8.797 1 87 130 LYS A CA 1
ATOM 1034 C C . LYS A 1 130 ? 10.492 7.191 7.551 1 87 130 LYS A C 1
ATOM 1036 O O . LYS A 1 130 ? 11.242 8.172 7.652 1 87 130 LYS A O 1
ATOM 1041 N N . GLN A 1 131 ? 10.086 6.754 6.434 1 84.56 131 GLN A N 1
ATOM 1042 C CA . GLN A 1 131 ? 10.453 7.383 5.168 1 84.56 131 GLN A CA 1
ATOM 1043 C C . GLN A 1 131 ? 9.961 8.828 5.113 1 84.56 131 GLN A C 1
ATOM 1045 O O . GLN A 1 131 ? 10.719 9.727 4.746 1 84.56 131 GLN A O 1
ATOM 1050 N N . ILE A 1 132 ? 8.703 9.102 5.473 1 88.5 132 ILE A N 1
ATOM 1051 C CA . ILE A 1 132 ? 8.086 10.422 5.352 1 88.5 132 ILE A CA 1
ATOM 1052 C C . ILE A 1 132 ? 8.719 11.383 6.348 1 88.5 132 ILE A C 1
ATOM 1054 O O . ILE A 1 132 ? 8.797 12.586 6.098 1 88.5 132 ILE A O 1
ATOM 1058 N N . ASN A 1 133 ? 9.195 10.891 7.445 1 93.62 133 ASN A N 1
ATOM 1059 C CA . ASN A 1 133 ? 9.734 11.773 8.484 1 93.62 133 ASN A CA 1
ATOM 1060 C C . ASN A 1 133 ? 11.25 11.898 8.375 1 93.62 133 ASN A C 1
ATOM 1062 O O . ASN A 1 133 ? 11.875 12.602 9.18 1 93.62 133 ASN A O 1
ATOM 1066 N N . ASP A 1 134 ? 11.82 11.266 7.402 1 90.56 134 ASP A N 1
ATOM 1067 C CA . ASP A 1 134 ? 13.242 11.422 7.121 1 90.56 134 ASP A CA 1
ATOM 1068 C C . ASP A 1 134 ? 13.492 12.555 6.129 1 90.56 134 ASP A C 1
ATOM 1070 O O . ASP A 1 134 ? 13.234 12.398 4.93 1 90.56 134 ASP A O 1
ATOM 1074 N N . LYS A 1 135 ? 14 13.586 6.664 1 88.62 135 LYS A N 1
ATOM 1075 C CA . LYS A 1 135 ? 14.18 14.797 5.867 1 88.62 135 LYS A CA 1
ATOM 1076 C C . LYS A 1 135 ? 15.07 14.539 4.66 1 88.62 135 LYS A C 1
ATOM 1078 O O . LYS A 1 135 ? 14.789 15.008 3.557 1 88.62 135 LYS A O 1
ATOM 1083 N N . GLU A 1 136 ? 16.094 13.82 4.836 1 92.19 136 GLU A N 1
ATOM 1084 C CA . GLU A 1 136 ? 17.031 13.508 3.76 1 92.19 136 GLU A CA 1
ATOM 1085 C C . GLU A 1 136 ? 16.359 12.633 2.691 1 92.19 136 GLU A C 1
ATOM 1087 O O . GLU A 1 136 ? 16.562 12.852 1.496 1 92.19 136 GLU A O 1
ATOM 1092 N N . ARG A 1 137 ? 15.617 11.711 3.09 1 87.38 137 ARG A N 1
ATOM 1093 C CA . ARG A 1 137 ? 14.922 10.828 2.154 1 87.38 137 ARG A CA 1
ATOM 1094 C C . ARG A 1 137 ? 13.867 11.594 1.366 1 87.38 137 ARG A C 1
ATOM 1096 O O . ARG A 1 137 ? 13.695 11.367 0.167 1 87.38 137 ARG A O 1
ATOM 1103 N N . VAL A 1 138 ? 13.164 12.484 2.051 1 88.31 138 VAL A N 1
ATOM 1104 C CA . VAL A 1 138 ? 12.148 13.297 1.392 1 88.31 138 VAL A CA 1
ATOM 1105 C C . VAL A 1 138 ? 12.797 14.18 0.33 1 88.31 138 VAL A C 1
ATOM 1107 O O . VAL A 1 138 ? 12.312 14.266 -0.801 1 88.31 138 VAL A O 1
ATOM 1110 N N . ALA A 1 139 ? 13.891 14.805 0.711 1 91.62 139 ALA A N 1
ATOM 1111 C CA . ALA A 1 139 ? 14.609 15.664 -0.228 1 91.62 139 ALA A CA 1
ATOM 1112 C C . ALA A 1 139 ? 15.062 14.883 -1.451 1 91.62 139 ALA A C 1
ATOM 1114 O O . ALA A 1 139 ? 14.953 15.359 -2.584 1 91.62 139 ALA A O 1
ATOM 1115 N N . ALA A 1 140 ? 15.578 13.703 -1.229 1 90.81 140 ALA A N 1
ATOM 1116 C CA . ALA A 1 140 ? 16.047 12.844 -2.311 1 90.81 140 ALA A CA 1
ATOM 1117 C C . ALA A 1 140 ? 14.883 12.453 -3.23 1 90.81 140 ALA A C 1
ATOM 1119 O O . ALA A 1 140 ? 15.031 12.453 -4.457 1 90.81 140 ALA A O 1
ATOM 1120 N N . ALA A 1 141 ? 13.766 12.07 -2.668 1 84.56 141 ALA A N 1
ATOM 1121 C CA . ALA A 1 141 ? 12.578 11.711 -3.443 1 84.56 141 ALA A CA 1
ATOM 1122 C C . ALA A 1 141 ? 12.133 12.867 -4.34 1 84.56 141 ALA A C 1
ATOM 1124 O O . ALA A 1 141 ? 11.719 12.648 -5.48 1 84.56 141 ALA A O 1
ATOM 1125 N N . MET A 1 142 ? 12.312 14.086 -3.836 1 88.88 142 MET A N 1
ATOM 1126 C CA . MET A 1 142 ? 11.844 15.273 -4.539 1 88.88 142 MET A CA 1
ATOM 1127 C C . MET A 1 142 ? 12.812 15.664 -5.652 1 88.88 142 MET A C 1
ATOM 1129 O O . MET A 1 142 ? 12.523 16.562 -6.449 1 88.88 142 MET A O 1
ATOM 1133 N N . GLU A 1 143 ? 13.961 14.984 -5.684 1 91.44 143 GLU A N 1
ATOM 1134 C CA . GLU A 1 143 ? 14.891 15.203 -6.789 1 91.44 143 GLU A CA 1
ATOM 1135 C C . GLU A 1 143 ? 14.39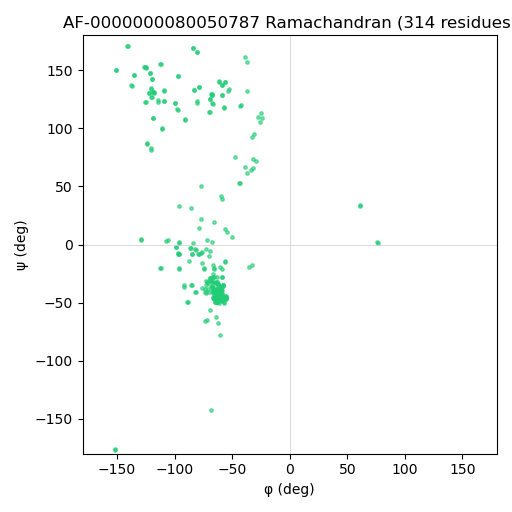1 14.531 -8.07 1 91.44 143 GLU A C 1
ATOM 1137 O O . GLU A 1 143 ? 14.867 14.852 -9.164 1 91.44 143 GLU A O 1
ATOM 1142 N N . ASN A 1 144 ? 13.547 13.602 -7.926 1 83.44 144 ASN A N 1
ATOM 1143 C CA . ASN A 1 144 ? 12.898 12.984 -9.078 1 83.44 144 ASN A CA 1
ATOM 1144 C C . ASN A 1 144 ? 11.914 13.945 -9.742 1 83.44 144 ASN A C 1
ATOM 1146 O O . ASN A 1 144 ? 10.898 14.312 -9.141 1 83.44 144 ASN A O 1
ATOM 1150 N N . PRO A 1 145 ? 12.227 14.352 -10.984 1 87.81 145 PRO A N 1
ATOM 1151 C CA . PRO A 1 145 ? 11.383 15.367 -11.625 1 87.81 145 PRO A CA 1
ATOM 1152 C C . PRO A 1 145 ? 9.93 14.93 -11.75 1 87.81 145 PRO A C 1
ATOM 1154 O O . PRO A 1 145 ? 9.016 15.742 -11.602 1 87.81 145 PRO A O 1
ATOM 1157 N N . ASN A 1 146 ? 9.711 13.695 -12.055 1 80.25 146 ASN A N 1
ATOM 1158 C CA . ASN A 1 146 ? 8.344 13.195 -12.18 1 80.25 146 ASN A CA 1
ATOM 1159 C C . ASN A 1 146 ? 7.594 13.281 -10.859 1 80.25 146 ASN A C 1
ATOM 1161 O O . ASN A 1 146 ? 6.469 13.789 -10.805 1 80.25 146 ASN A O 1
ATOM 1165 N N . LEU A 1 147 ? 8.211 12.781 -9.805 1 80.62 147 LEU A N 1
ATOM 1166 C CA . LEU A 1 147 ? 7.586 12.828 -8.484 1 80.62 147 LEU A CA 1
ATOM 1167 C C . LEU A 1 147 ? 7.359 14.266 -8.031 1 80.62 147 LEU A C 1
ATOM 1169 O O . LEU A 1 147 ? 6.305 14.594 -7.488 1 80.62 147 LEU A O 1
ATOM 1173 N N . ARG A 1 148 ? 8.359 15.078 -8.305 1 88.31 148 ARG A N 1
ATOM 1174 C CA . ARG A 1 148 ? 8.258 16.5 -7.949 1 88.31 148 ARG A CA 1
ATOM 1175 C C . ARG A 1 148 ? 7.039 17.141 -8.609 1 88.31 148 ARG A C 1
ATOM 1177 O O . ARG A 1 148 ? 6.297 17.875 -7.969 1 88.31 148 ARG A O 1
ATOM 1184 N N . GLU A 1 149 ? 6.895 16.859 -9.844 1 85.69 149 GLU A N 1
ATOM 1185 C CA . GLU A 1 149 ? 5.77 17.438 -10.578 1 85.69 149 GLU A CA 1
ATOM 1186 C C . GLU A 1 149 ? 4.438 16.984 -9.984 1 85.69 149 GLU A C 1
ATOM 1188 O O . GLU A 1 149 ? 3.514 17.781 -9.836 1 85.69 149 GLU A O 1
ATOM 1193 N N . ILE A 1 150 ? 4.34 15.773 -9.625 1 82.69 150 ILE A N 1
ATOM 1194 C CA . ILE A 1 150 ? 3.113 15.219 -9.055 1 82.69 150 ILE A CA 1
ATOM 1195 C C . ILE A 1 150 ? 2.812 15.906 -7.723 1 82.69 150 ILE A C 1
ATOM 1197 O O . ILE A 1 150 ? 1.686 16.344 -7.484 1 82.69 150 ILE A O 1
ATOM 1201 N N . VAL A 1 151 ? 3.787 16.047 -6.922 1 89.44 151 VAL A N 1
ATOM 1202 C CA . VAL A 1 151 ? 3.609 16.656 -5.605 1 89.44 151 VAL A CA 1
ATOM 1203 C C . VAL A 1 151 ? 3.207 18.109 -5.762 1 89.44 151 VAL A C 1
ATOM 1205 O O . VAL A 1 151 ? 2.291 18.594 -5.082 1 89.44 151 VAL A O 1
ATOM 1208 N N . GLU A 1 152 ? 3.824 18.781 -6.684 1 90.56 152 GLU A N 1
ATOM 1209 C CA . GLU A 1 152 ? 3.523 20.203 -6.914 1 90.56 152 GLU A CA 1
ATOM 1210 C C . GLU A 1 152 ? 2.074 20.391 -7.344 1 90.56 152 GLU A C 1
ATOM 1212 O O . GLU A 1 152 ? 1.413 21.344 -6.918 1 90.56 152 GLU A O 1
ATOM 1217 N N . GLN A 1 153 ? 1.656 19.547 -8.102 1 87.69 153 GLN A N 1
ATOM 1218 C CA . GLN A 1 153 ? 0.278 19.625 -8.57 1 87.69 153 GLN A CA 1
ATOM 1219 C C . GLN A 1 153 ? -0.708 19.391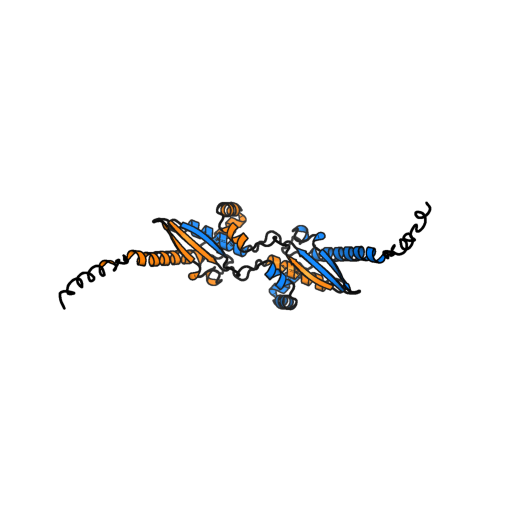 -7.434 1 87.69 153 GLN A C 1
ATOM 1221 O O . GLN A 1 153 ? -1.791 19.984 -7.406 1 87.69 153 GLN A O 1
ATOM 1226 N N . CYS A 1 154 ? -0.35 18.484 -6.52 1 88.81 154 CYS A N 1
ATOM 1227 C CA . CYS A 1 154 ? -1.233 18.141 -5.41 1 88.81 154 CYS A CA 1
ATOM 1228 C C . CYS A 1 154 ? -1.355 19.312 -4.434 1 88.81 154 CYS A C 1
ATOM 1230 O O . CYS A 1 154 ? -2.4 19.5 -3.807 1 88.81 154 CYS A O 1
ATOM 1232 N N . VAL A 1 155 ? -0.287 20.094 -4.34 1 92.69 155 VAL A N 1
ATOM 1233 C CA . VAL A 1 155 ? -0.246 21.094 -3.279 1 92.69 155 VAL A CA 1
ATOM 1234 C C . VAL A 1 155 ? -0.694 22.453 -3.828 1 92.69 155 VAL A C 1
ATOM 1236 O O . VAL A 1 155 ? -0.901 23.391 -3.066 1 92.69 155 VAL A O 1
ATOM 1239 N N . LEU A 1 156 ? -0.86 22.469 -5.176 1 82.12 156 LEU A N 1
ATOM 1240 C CA . LEU A 1 156 ? -1.272 23.734 -5.777 1 82.12 156 LEU A CA 1
ATOM 1241 C C . LEU A 1 156 ? -2.691 24.109 -5.355 1 82.12 156 LEU A C 1
ATOM 1243 O O . LEU A 1 156 ? -3.551 23.234 -5.23 1 82.12 156 LEU A O 1
ATOM 1247 N N . GLU A 1 157 ? -2.877 25.312 -4.867 1 70.5 157 GLU A N 1
ATOM 1248 C CA . GLU A 1 157 ? -4.18 25.828 -4.461 1 70.5 157 GLU A CA 1
ATOM 1249 C C . GLU A 1 157 ? -5.098 26.016 -5.668 1 70.5 157 GLU A C 1
ATOM 1251 O O . GLU A 1 157 ? -4.633 26.328 -6.766 1 70.5 157 GLU A O 1
ATOM 1256 N N . PRO A 1 158 ? -6.363 25.297 -5.66 1 57.16 158 PRO A N 1
ATOM 1257 C CA . PRO A 1 158 ? -7.289 25.562 -6.762 1 57.16 158 PRO A CA 1
ATOM 1258 C C . PRO A 1 158 ? -7.387 27.047 -7.102 1 57.16 158 PRO A C 1
ATOM 1260 O O . PRO A 1 158 ? -7.234 27.891 -6.219 1 57.16 158 PRO A O 1
ATOM 1263 N N . ASP A 1 159 ? -7.031 27.438 -8.359 1 47.22 159 ASP A N 1
ATOM 1264 C CA . ASP A 1 159 ? -7.359 28.797 -8.766 1 47.22 159 ASP A CA 1
ATOM 1265 C C . ASP A 1 159 ? -8.805 29.141 -8.422 1 47.22 159 ASP A C 1
ATOM 1267 O O . ASP A 1 159 ? -9.672 28.281 -8.43 1 47.22 159 ASP A O 1
ATOM 1271 N N . MET B 1 1 ? 38.406 -77 34.094 1 25.41 1 MET B N 1
ATOM 1272 C CA . MET B 1 1 ? 38.906 -76.562 32.781 1 25.41 1 MET B CA 1
ATOM 1273 C C . MET B 1 1 ? 37.812 -76.75 31.703 1 25.41 1 MET B C 1
ATOM 1275 O O . MET B 1 1 ? 38.094 -76.625 30.516 1 25.41 1 MET B O 1
ATOM 1279 N N . GLN B 1 2 ? 36.594 -77.312 32.031 1 22.61 2 GLN B N 1
ATOM 1280 C CA . GLN B 1 2 ? 35.781 -77.875 30.984 1 22.61 2 GLN B CA 1
ATOM 1281 C C . GLN B 1 2 ? 35.25 -76.75 30.047 1 22.61 2 GLN B C 1
ATOM 1283 O O . GLN B 1 2 ? 35.375 -75.562 30.344 1 22.61 2 GLN B O 1
ATOM 1288 N N . ARG B 1 3 ? 33.875 -76.812 29.469 1 25.47 3 ARG B N 1
ATOM 1289 C CA . ARG B 1 3 ? 33.094 -76.812 28.234 1 25.47 3 ARG B CA 1
ATOM 1290 C C . ARG B 1 3 ? 32.594 -75.438 27.906 1 25.47 3 ARG B C 1
ATOM 1292 O O . ARG B 1 3 ? 31.469 -75.062 28.297 1 25.47 3 ARG B O 1
ATOM 1299 N N . VAL B 1 4 ? 33.281 -74.312 28.188 1 30.41 4 VAL B N 1
ATOM 1300 C CA . VAL B 1 4 ? 32.625 -73.062 28.031 1 30.41 4 VAL B CA 1
ATOM 1301 C C . VAL B 1 4 ? 32.312 -72.812 26.562 1 30.41 4 VAL B C 1
ATOM 1303 O O . VAL B 1 4 ? 32.875 -71.875 25.938 1 30.41 4 VAL B O 1
ATOM 1306 N N . SER B 1 5 ? 32.281 -73.875 25.641 1 29.88 5 SER B N 1
ATOM 1307 C CA . SER B 1 5 ? 32.469 -73.688 24.219 1 29.88 5 SER B CA 1
ATOM 1308 C C . SER B 1 5 ? 31.328 -72.875 23.609 1 29.88 5 SER B C 1
ATOM 1310 O O . SER B 1 5 ? 31.484 -72.25 22.547 1 29.88 5 SER B O 1
ATOM 1312 N N . GLY B 1 6 ? 30.031 -73.188 23.906 1 26.94 6 GLY B N 1
ATOM 1313 C CA . GLY B 1 6 ? 29.094 -73.375 22.797 1 26.94 6 GLY B CA 1
ATOM 1314 C C . GLY B 1 6 ? 28.734 -72.062 22.094 1 26.94 6 GLY B C 1
ATOM 1315 O O . GLY B 1 6 ? 28.531 -72.062 20.875 1 26.94 6 GLY B O 1
ATOM 1316 N N . LEU B 1 7 ? 28.016 -71 22.734 1 30.75 7 LEU B N 1
ATOM 1317 C CA . LEU B 1 7 ? 26.812 -70.375 22.203 1 30.75 7 LEU B CA 1
ATOM 1318 C C . LEU B 1 7 ? 27.156 -69.25 21.234 1 30.75 7 LEU B C 1
ATOM 1320 O O . LEU B 1 7 ? 27.281 -68.125 21.641 1 30.75 7 LEU B O 1
ATOM 1324 N N . LEU B 1 8 ? 28.266 -69.25 20.438 1 31.91 8 LEU B N 1
ATOM 1325 C CA . LEU B 1 8 ? 28.625 -68.125 19.594 1 31.91 8 LEU B CA 1
ATOM 1326 C C . LEU B 1 8 ? 27.656 -68 18.438 1 31.91 8 LEU B C 1
ATOM 1328 O O . LEU B 1 8 ? 27.859 -67.125 17.562 1 31.91 8 LEU B O 1
ATOM 1332 N N . SER B 1 9 ? 26.734 -69 18.188 1 28.47 9 SER B N 1
ATOM 1333 C CA . SER B 1 9 ? 26.328 -69.125 16.797 1 28.47 9 SER B CA 1
ATOM 1334 C C . SER B 1 9 ? 25.656 -67.812 16.297 1 28.47 9 SER B C 1
ATOM 1336 O O . SER B 1 9 ? 26 -67.312 15.227 1 28.47 9 SER B O 1
ATOM 1338 N N . TRP B 1 10 ? 24.422 -67.562 16.641 1 29.22 10 TRP B N 1
ATOM 1339 C CA . TRP B 1 10 ? 23.312 -67.312 15.719 1 29.22 10 TRP B CA 1
ATOM 1340 C C . TRP B 1 10 ? 23.281 -65.812 15.281 1 29.22 10 TRP B C 1
ATOM 1342 O O . TRP B 1 10 ? 22.312 -65.375 14.672 1 29.22 10 TRP B O 1
ATOM 1352 N N . THR B 1 11 ? 24.125 -64.938 15.664 1 30.34 11 THR B N 1
ATOM 1353 C CA . THR B 1 11 ? 23.766 -63.531 15.539 1 30.34 11 THR B CA 1
ATOM 1354 C C . THR B 1 11 ? 23.797 -63.094 14.078 1 30.34 11 THR B C 1
ATOM 1356 O O . THR B 1 11 ? 23.672 -61.906 13.781 1 30.34 11 THR B O 1
ATOM 1359 N N . LEU B 1 12 ? 24.188 -63.906 13.086 1 30.44 12 LEU B N 1
ATOM 1360 C CA . LEU B 1 12 ? 24.484 -63.375 11.773 1 30.44 12 LEU B CA 1
ATOM 1361 C C . LEU B 1 12 ? 23.203 -62.875 11.094 1 30.44 12 LEU B C 1
ATOM 1363 O O . LEU B 1 12 ? 23.25 -62.281 10.016 1 30.44 12 LEU B O 1
ATOM 1367 N N . SER B 1 13 ? 22.062 -63.5 11.273 1 28.88 13 SER B N 1
ATOM 1368 C CA . SER B 1 13 ? 21.125 -63.562 10.164 1 28.88 13 SER B CA 1
ATOM 1369 C C . SER B 1 13 ? 20.625 -62.156 9.773 1 28.88 13 SER B C 1
ATOM 1371 O O . SER B 1 13 ? 20.453 -61.875 8.594 1 28.88 13 SER B O 1
ATOM 1373 N N . ARG B 1 14 ? 19.922 -61.375 10.648 1 30.3 14 ARG B N 1
ATOM 1374 C CA . ARG B 1 14 ? 18.812 -60.531 10.219 1 30.3 14 ARG B CA 1
ATOM 1375 C C . ARG B 1 14 ? 19.312 -59.25 9.562 1 30.3 14 ARG B C 1
ATOM 1377 O O . ARG B 1 14 ? 19.141 -58.156 10.102 1 30.3 14 ARG B O 1
ATOM 1384 N N . VAL B 1 15 ? 20.547 -59.125 9.188 1 32.84 15 VAL B N 1
ATOM 1385 C CA . VAL B 1 15 ? 20.984 -57.844 8.633 1 32.84 15 VAL B CA 1
ATOM 1386 C C . VAL B 1 15 ? 20.297 -57.594 7.293 1 32.84 15 VAL B C 1
ATOM 1388 O O . VAL B 1 15 ? 20.328 -56.469 6.766 1 32.84 15 VAL B O 1
ATOM 1391 N N . LEU B 1 16 ? 19.859 -58.656 6.555 1 33.06 16 LEU B N 1
ATOM 1392 C CA . LEU B 1 16 ? 19.469 -58.438 5.164 1 33.06 16 LEU B CA 1
ATOM 1393 C C . LEU B 1 16 ? 18.297 -57.469 5.074 1 33.06 16 LEU B C 1
ATOM 1395 O O . LEU B 1 16 ? 18.156 -56.719 4.094 1 33.06 16 LEU B O 1
ATOM 1399 N N . TRP B 1 17 ? 17.266 -57.719 5.828 1 33.25 17 TRP B N 1
ATOM 1400 C CA . TRP B 1 17 ? 15.961 -57.281 5.359 1 33.25 17 TRP B CA 1
ATOM 1401 C C . TRP B 1 17 ? 15.93 -55.75 5.258 1 33.25 17 TRP B C 1
ATOM 1403 O O . TRP B 1 17 ? 15.102 -55.188 4.535 1 33.25 17 TRP B O 1
ATOM 1413 N N . LEU B 1 18 ? 16.703 -55.125 6.043 1 35.53 18 LEU B N 1
ATOM 1414 C CA . LEU B 1 18 ? 16.344 -53.719 6.148 1 35.53 18 LEU B CA 1
ATOM 1415 C C . LEU B 1 18 ? 16.641 -52.969 4.848 1 35.53 18 LEU B C 1
ATOM 1417 O O . LEU B 1 18 ? 16.641 -51.719 4.812 1 35.53 18 LEU B O 1
ATOM 1421 N N . SER B 1 19 ? 17.25 -53.594 3.893 1 35.91 19 SER B N 1
ATOM 1422 C CA . SER B 1 19 ? 17.391 -52.812 2.674 1 35.91 19 SER B CA 1
ATOM 1423 C C . SER B 1 19 ? 16.031 -52.406 2.131 1 35.91 19 SER B C 1
ATOM 1425 O O . SER B 1 19 ? 15.336 -53.188 1.49 1 35.91 19 SER B O 1
ATOM 1427 N N . GLY B 1 20 ? 15.109 -52 2.908 1 36.66 20 GLY B N 1
ATOM 1428 C CA . GLY B 1 20 ? 13.852 -51.5 2.391 1 36.66 20 GLY B CA 1
ATOM 1429 C C . GLY B 1 20 ? 14.008 -50.781 1.061 1 36.66 20 GLY B C 1
ATOM 1430 O O . GLY B 1 20 ? 14.844 -49.875 0.918 1 36.66 20 GLY B O 1
ATOM 1431 N N . LEU B 1 21 ? 13.859 -51.438 -0.066 1 37.72 21 LEU B N 1
ATOM 1432 C CA . LEU B 1 21 ? 13.656 -51 -1.437 1 37.72 21 LEU B CA 1
ATOM 1433 C C . LEU B 1 21 ? 12.859 -49.688 -1.463 1 37.72 21 LEU B C 1
ATOM 1435 O O . LEU B 1 21 ? 11.727 -49.625 -0.986 1 37.72 21 LEU B O 1
ATOM 1439 N N . SER B 1 22 ? 13.484 -48.594 -1.097 1 40.56 22 SER B N 1
ATOM 1440 C CA . SER B 1 22 ? 12.953 -47.281 -1.461 1 40.56 22 SER B CA 1
ATOM 1441 C C . SER B 1 22 ? 12.234 -47.312 -2.805 1 40.56 22 SER B C 1
ATOM 1443 O O . SER B 1 22 ? 12.852 -47.625 -3.834 1 40.56 22 SER B O 1
ATOM 1445 N N . GLU B 1 23 ? 11.102 -48.031 -2.914 1 41.75 23 GLU B N 1
ATOM 1446 C CA . GLU B 1 23 ? 10.297 -48 -4.129 1 41.75 23 GLU B CA 1
ATOM 1447 C C . GLU B 1 23 ? 10.516 -46.719 -4.926 1 41.75 23 GLU B C 1
ATOM 1449 O O . GLU B 1 23 ? 10.57 -45.625 -4.352 1 41.75 23 GLU B O 1
ATOM 1454 N N . PRO B 1 24 ? 11.148 -46.719 -6.055 1 44.91 24 PRO B N 1
ATOM 1455 C CA . PRO B 1 24 ? 11.336 -45.625 -7.016 1 44.91 24 PRO B CA 1
ATOM 1456 C C . PRO B 1 24 ? 10.156 -44.656 -7.062 1 44.91 24 PRO B C 1
ATOM 1458 O O . PRO B 1 24 ? 10.156 -43.719 -7.859 1 44.91 24 PRO B O 1
ATOM 1461 N N . GLY B 1 25 ? 9.023 -45.031 -6.578 1 44.38 25 GLY B N 1
ATOM 1462 C CA . GLY B 1 25 ? 7.84 -44.188 -6.617 1 44.38 25 GLY B CA 1
ATOM 1463 C C . GLY B 1 25 ? 8.008 -42.875 -5.867 1 44.38 25 GLY B C 1
ATOM 1464 O O . GLY B 1 25 ? 7.176 -41.969 -5.977 1 44.38 25 GLY B O 1
ATOM 1465 N N . ALA B 1 26 ? 8.688 -42.938 -4.777 1 47.03 26 ALA B N 1
ATOM 1466 C CA . ALA B 1 26 ? 8.906 -41.719 -3.977 1 47.03 26 ALA B CA 1
ATOM 1467 C C . ALA B 1 26 ? 9.75 -40.719 -4.734 1 47.03 26 ALA B C 1
ATOM 1469 O O . ALA B 1 26 ? 9.711 -39.5 -4.434 1 47.03 26 ALA B O 1
ATOM 1470 N N . ALA B 1 27 ? 10.625 -41.156 -5.516 1 49.31 27 ALA B N 1
ATOM 1471 C CA . ALA B 1 27 ? 11.516 -40.281 -6.277 1 49.31 27 ALA B CA 1
ATOM 1472 C C . ALA B 1 27 ? 10.758 -39.562 -7.387 1 49.31 27 ALA B C 1
ATOM 1474 O O . ALA B 1 27 ? 11.211 -38.531 -7.875 1 49.31 27 ALA B O 1
ATOM 1475 N N . ARG B 1 28 ? 9.711 -40.219 -8.008 1 54.34 28 ARG B N 1
ATOM 1476 C CA . ARG B 1 28 ? 8.875 -39.688 -9.07 1 54.34 28 ARG B CA 1
ATOM 1477 C C . ARG B 1 28 ? 8.031 -38.531 -8.578 1 54.34 28 ARG B C 1
ATOM 1479 O O . ARG B 1 28 ? 7.746 -37.594 -9.328 1 54.34 28 ARG B O 1
ATOM 1486 N N . GLN B 1 29 ? 7.75 -38.594 -7.258 1 62.47 29 GLN B N 1
ATOM 1487 C CA . GLN B 1 29 ? 6.824 -37.625 -6.664 1 62.47 29 GLN B CA 1
ATOM 1488 C C . GLN B 1 29 ? 7.406 -36.219 -6.676 1 62.47 29 GLN B C 1
ATOM 1490 O O . GLN B 1 29 ? 6.738 -35.25 -7.078 1 62.47 29 GLN B O 1
ATOM 1495 N N . PRO B 1 30 ? 8.719 -36.219 -6.426 1 69.19 30 PRO B N 1
ATOM 1496 C CA . PRO B 1 30 ? 9.273 -34.875 -6.461 1 69.19 30 PRO B CA 1
ATOM 1497 C C . PRO B 1 30 ? 9.352 -34.312 -7.875 1 69.19 30 PRO B C 1
ATOM 1499 O O . PRO B 1 30 ? 9.141 -33.094 -8.078 1 69.19 30 PRO B O 1
ATOM 1502 N N . ARG B 1 31 ? 9.586 -35.281 -8.82 1 81.25 31 ARG B N 1
ATOM 1503 C CA . ARG B 1 31 ? 9.711 -34.781 -10.195 1 81.25 31 ARG B CA 1
ATOM 1504 C C . ARG B 1 31 ? 8.359 -34.312 -10.727 1 81.25 31 ARG B C 1
ATOM 1506 O O . ARG B 1 31 ? 8.289 -33.281 -11.422 1 81.25 31 ARG B O 1
ATOM 1513 N N . ILE B 1 32 ? 7.293 -35.062 -10.367 1 87.75 32 ILE B N 1
ATOM 1514 C CA . ILE B 1 32 ? 5.957 -34.719 -10.828 1 87.75 32 ILE B CA 1
ATOM 1515 C C . ILE B 1 32 ? 5.574 -33.344 -10.258 1 87.75 32 ILE B C 1
ATOM 1517 O O . ILE B 1 32 ? 5.039 -32.5 -10.977 1 87.75 32 ILE B O 1
ATOM 1521 N N . MET B 1 33 ? 5.898 -33.125 -9.047 1 91.19 33 MET B N 1
ATOM 1522 C CA . MET B 1 33 ? 5.566 -31.844 -8.406 1 91.19 33 MET B CA 1
ATOM 1523 C C . MET B 1 33 ? 6.352 -30.703 -9.039 1 91.19 33 MET B C 1
ATOM 1525 O O . MET B 1 33 ? 5.82 -29.594 -9.203 1 91.19 33 MET B O 1
ATOM 1529 N N . GLU B 1 34 ? 7.602 -30.938 -9.367 1 92 34 GLU B N 1
ATOM 1530 C CA . GLU B 1 34 ? 8.422 -29.922 -10.023 1 92 34 GLU B CA 1
ATOM 1531 C C . GLU B 1 34 ? 7.848 -29.547 -11.391 1 92 34 GLU B C 1
ATOM 1533 O O . GLU B 1 34 ? 7.844 -28.359 -11.758 1 92 34 GLU B O 1
ATOM 1538 N N . GLU B 1 35 ? 7.441 -30.5 -12.117 1 93.19 35 GLU B N 1
ATOM 1539 C CA . GLU B 1 35 ? 6.836 -30.25 -13.422 1 93.19 35 GLU B CA 1
ATOM 1540 C C . GLU B 1 35 ? 5.555 -29.422 -13.281 1 93.19 35 GLU B C 1
ATOM 1542 O O . GLU B 1 35 ? 5.305 -28.516 -14.078 1 93.19 35 GLU B O 1
ATOM 1547 N N . LYS B 1 36 ? 4.789 -29.797 -12.328 1 94 36 LYS B N 1
ATOM 1548 C CA . LYS B 1 36 ? 3.553 -29.062 -12.086 1 94 36 LYS B CA 1
ATOM 1549 C C . LYS B 1 36 ? 3.844 -27.609 -11.68 1 94 36 LYS B C 1
ATOM 1551 O O . LYS B 1 36 ? 3.139 -26.688 -12.094 1 94 36 LYS B O 1
ATOM 1556 N N . ALA B 1 37 ? 4.895 -27.453 -10.906 1 95.56 37 ALA B N 1
ATOM 1557 C CA . ALA B 1 37 ? 5.305 -26.109 -10.516 1 95.56 37 ALA B CA 1
ATOM 1558 C C . ALA B 1 37 ? 5.703 -25.281 -11.734 1 95.56 37 ALA B C 1
ATOM 1560 O O . ALA B 1 37 ? 5.379 -24.094 -11.82 1 95.56 37 ALA B O 1
ATOM 1561 N N . LEU B 1 38 ? 6.375 -25.891 -12.617 1 95.81 38 LEU B N 1
ATOM 1562 C CA . LEU B 1 38 ? 6.785 -25.203 -13.836 1 95.81 38 LEU B CA 1
ATOM 1563 C C . LEU B 1 38 ? 5.57 -24.828 -14.688 1 95.81 38 LEU B C 1
ATOM 1565 O O . LEU B 1 38 ? 5.551 -23.766 -15.312 1 95.81 38 LEU B O 1
ATOM 1569 N N . GLU B 1 39 ? 4.633 -25.688 -14.734 1 95.94 39 GLU B N 1
ATOM 1570 C CA . GLU B 1 39 ? 3.395 -25.391 -15.453 1 95.94 39 GLU B CA 1
ATOM 1571 C C . GLU B 1 39 ? 2.686 -24.172 -14.859 1 95.94 39 GLU B C 1
ATOM 1573 O O . GLU B 1 39 ? 2.205 -23.312 -15.594 1 95.94 39 GLU B O 1
ATOM 1578 N N . VAL B 1 40 ? 2.627 -24.109 -13.602 1 96.94 40 VAL B N 1
ATOM 1579 C CA . VAL B 1 40 ? 2.016 -22.984 -12.891 1 96.94 40 VAL B CA 1
ATOM 1580 C C . VAL B 1 40 ? 2.771 -21.703 -13.211 1 96.94 40 VAL B C 1
ATOM 1582 O O . VAL B 1 40 ? 2.164 -20.688 -13.562 1 96.94 40 VAL B O 1
ATOM 1585 N N . TYR B 1 41 ? 4.105 -21.766 -13.148 1 97.56 41 TYR B N 1
ATOM 1586 C CA . TYR B 1 41 ? 4.934 -20.594 -13.43 1 97.56 41 TYR B CA 1
ATOM 1587 C C . TYR B 1 41 ? 4.688 -20.094 -14.844 1 97.56 41 TYR B C 1
ATOM 1589 O O . TYR B 1 41 ? 4.578 -18.875 -15.062 1 97.56 41 TYR B O 1
ATOM 1597 N N . ASP B 1 42 ? 4.543 -20.953 -15.711 1 96.44 42 ASP B N 1
ATOM 1598 C CA . ASP B 1 42 ? 4.324 -20.578 -17.109 1 96.44 42 ASP B CA 1
ATOM 1599 C C . ASP B 1 42 ? 3.01 -19.812 -17.266 1 96.44 42 ASP B C 1
ATOM 1601 O O . ASP B 1 42 ? 2.908 -18.906 -18.109 1 96.44 42 ASP B O 1
ATOM 1605 N N . LEU B 1 43 ? 2.092 -20.125 -16.547 1 95.75 43 LEU B N 1
ATOM 1606 C CA . LEU B 1 43 ? 0.785 -19.469 -16.625 1 95.75 43 LEU B CA 1
ATOM 1607 C C . LEU B 1 43 ? 0.826 -18.078 -16.031 1 95.75 43 LEU B C 1
ATOM 1609 O O . LEU B 1 43 ? 0.219 -17.141 -16.562 1 95.75 43 LEU B O 1
ATOM 1613 N N . ILE B 1 44 ? 1.575 -17.891 -14.938 1 96.19 44 ILE B N 1
ATOM 1614 C CA . ILE B 1 44 ? 1.414 -16.641 -14.18 1 96.19 44 ILE B CA 1
ATOM 1615 C C . ILE B 1 44 ? 2.477 -15.641 -14.609 1 96.19 44 ILE B C 1
ATOM 1617 O O . ILE B 1 44 ? 2.326 -14.438 -14.383 1 96.19 44 ILE B O 1
ATOM 1621 N N . ARG B 1 45 ? 3.617 -16.016 -15.219 1 95.62 45 ARG B N 1
ATOM 1622 C CA . ARG B 1 45 ? 4.738 -15.133 -15.547 1 95.62 45 ARG B CA 1
ATOM 1623 C C . ARG B 1 45 ? 4.336 -14.102 -16.594 1 95.62 45 ARG B C 1
ATOM 1625 O O . ARG B 1 45 ? 4.918 -13.016 -16.656 1 95.62 45 ARG B O 1
ATOM 1632 N N . THR B 1 46 ? 3.305 -14.352 -17.328 1 94.12 46 THR B N 1
ATOM 1633 C CA . THR B 1 46 ? 2.932 -13.5 -18.453 1 94.12 46 THR B CA 1
ATOM 1634 C C . THR B 1 46 ? 1.872 -12.484 -18.031 1 94.12 46 THR B C 1
ATOM 1636 O O . THR B 1 46 ? 1.477 -11.625 -18.828 1 94.12 46 THR B O 1
ATOM 1639 N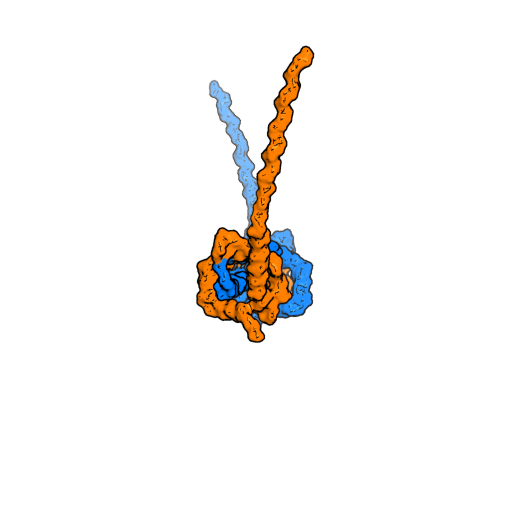 N . ILE B 1 47 ? 1.296 -12.555 -16.859 1 93.75 47 ILE B N 1
ATOM 1640 C CA . ILE B 1 47 ? 0.314 -11.594 -16.375 1 93.75 47 ILE B CA 1
ATOM 1641 C C . ILE B 1 47 ? 0.91 -10.188 -16.422 1 93.75 47 ILE B C 1
ATOM 1643 O O . ILE B 1 47 ? 2.076 -9.992 -16.078 1 93.75 47 ILE B O 1
ATOM 1647 N N . THR B 1 48 ? 0.076 -9.203 -16.828 1 88.94 48 THR B N 1
ATOM 1648 C CA . THR B 1 48 ? 0.543 -7.832 -17 1 88.94 48 THR B CA 1
ATOM 1649 C C . THR B 1 48 ? -0.244 -6.879 -16.094 1 88.94 48 THR B C 1
ATOM 1651 O O . THR B 1 48 ? -1.149 -6.184 -16.562 1 88.94 48 THR B O 1
ATOM 1654 N N . PRO B 1 49 ? 0.086 -6.758 -14.828 1 81.12 49 PRO B N 1
ATOM 1655 C CA . PRO B 1 49 ? -0.64 -5.879 -13.914 1 81.12 49 PRO B CA 1
ATOM 1656 C C . PRO B 1 49 ? -0.476 -4.402 -14.258 1 81.12 49 PRO B C 1
ATOM 1658 O O . PRO B 1 49 ? -1.328 -3.582 -13.898 1 81.12 49 PRO B O 1
ATOM 1661 N N . GLU B 1 50 ? 0.614 -3.957 -14.789 1 72.06 50 GLU B N 1
ATOM 1662 C CA . GLU B 1 50 ? 0.939 -2.635 -15.312 1 72.06 50 GLU B CA 1
ATOM 1663 C C . GLU B 1 50 ? 1.401 -2.717 -16.766 1 72.06 50 GLU B C 1
ATOM 1665 O O . GLU B 1 50 ? 2.586 -2.924 -17.031 1 72.06 50 GLU B O 1
ATOM 1670 N N . LYS B 1 51 ? 0.473 -2.68 -17.609 1 74 51 LYS B N 1
ATOM 1671 C CA . LYS B 1 51 ? 0.84 -2.828 -19.016 1 74 51 LYS B CA 1
ATOM 1672 C C . LYS B 1 51 ? 1.919 -1.824 -19.406 1 74 51 LYS B C 1
ATOM 1674 O O . LYS B 1 51 ? 1.895 -0.673 -18.969 1 74 51 LYS B O 1
ATOM 1679 N N . PRO B 1 52 ? 2.91 -2.24 -20.031 1 79.31 52 PRO B N 1
ATOM 1680 C CA . PRO B 1 52 ? 3.072 -3.463 -20.828 1 79.31 52 PRO B CA 1
ATOM 1681 C C . PRO B 1 52 ? 3.957 -4.496 -20.125 1 79.31 52 PRO B C 1
ATOM 1683 O O . PRO B 1 52 ? 4.27 -5.539 -20.719 1 79.31 52 PRO B O 1
ATOM 1686 N N . SER B 1 53 ? 4.406 -4.309 -19 1 85.56 53 SER B N 1
ATOM 1687 C CA . SER B 1 53 ? 5.387 -5.168 -18.344 1 85.56 53 SER B CA 1
ATOM 1688 C C . SER B 1 53 ? 4.715 -6.371 -17.688 1 85.56 53 SER B C 1
ATOM 1690 O O . SER B 1 53 ? 3.678 -6.234 -17.047 1 85.56 53 SER B O 1
ATOM 1692 N N . THR B 1 54 ? 5.316 -7.543 -17.953 1 90.75 54 THR B N 1
ATOM 1693 C CA . THR B 1 54 ? 4.82 -8.773 -17.344 1 90.75 54 THR B CA 1
ATOM 1694 C C . THR B 1 54 ? 5.324 -8.906 -15.914 1 90.75 54 THR B C 1
ATOM 1696 O O . THR B 1 54 ? 6.234 -8.188 -15.492 1 90.75 54 THR B O 1
ATOM 1699 N N . LEU B 1 55 ? 4.684 -9.859 -15.125 1 91.44 55 LEU B N 1
ATOM 1700 C CA . LEU B 1 55 ? 5.125 -10.117 -13.758 1 91.44 55 LEU B CA 1
ATOM 1701 C C . LEU B 1 55 ? 6.566 -10.617 -13.734 1 91.44 55 LEU B C 1
ATOM 1703 O O . LEU B 1 55 ? 7.324 -10.305 -12.812 1 91.44 55 LEU B O 1
ATOM 1707 N N . GLU B 1 56 ? 6.906 -11.422 -14.773 1 93.31 56 GLU B N 1
ATOM 1708 C CA . GLU B 1 56 ? 8.281 -11.914 -14.859 1 93.31 56 GLU B CA 1
ATOM 1709 C C . GLU B 1 56 ? 9.258 -10.773 -15.133 1 93.31 56 GLU B C 1
ATOM 1711 O O . GLU B 1 56 ? 10.289 -10.664 -14.461 1 93.31 56 GLU B O 1
ATOM 1716 N N . GLU B 1 57 ? 8.898 -9.938 -16.047 1 89.94 57 GLU B N 1
ATOM 1717 C CA . GLU B 1 57 ? 9.742 -8.797 -16.391 1 89.94 57 GLU B CA 1
ATOM 1718 C C . GLU B 1 57 ? 9.906 -7.859 -15.188 1 89.94 57 GLU B C 1
ATOM 1720 O O . GLU B 1 57 ? 10.969 -7.266 -14.992 1 89.94 57 GLU B O 1
ATOM 1725 N N . LEU B 1 58 ? 8.883 -7.738 -14.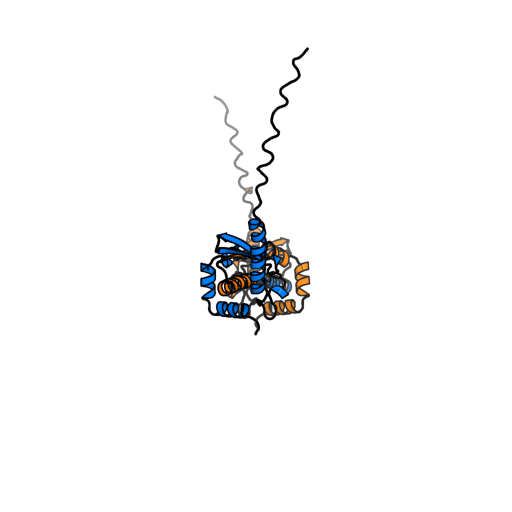375 1 83.69 58 LEU B N 1
ATOM 1726 C CA . LEU B 1 58 ? 8.906 -6.855 -13.211 1 83.69 58 LEU B CA 1
ATOM 1727 C C . LEU B 1 58 ? 9.594 -7.535 -12.031 1 83.69 58 LEU B C 1
ATOM 1729 O O . LEU B 1 58 ? 9.727 -6.938 -10.961 1 83.69 58 LEU B O 1
ATOM 1733 N N . GLU B 1 59 ? 9.953 -8.727 -12.18 1 88.56 59 GLU B N 1
ATOM 1734 C CA . GLU B 1 59 ? 10.617 -9.516 -11.141 1 88.56 59 GLU B CA 1
ATOM 1735 C C . GLU B 1 59 ? 9.734 -9.648 -9.906 1 88.56 59 GLU B C 1
ATOM 1737 O O . GLU B 1 59 ? 10.234 -9.617 -8.773 1 88.56 59 GLU B O 1
ATOM 1742 N N . VAL B 1 60 ? 8.484 -9.711 -10.133 1 88.69 60 VAL B N 1
ATOM 1743 C CA . VAL B 1 60 ? 7.5 -9.914 -9.07 1 88.69 60 VAL B CA 1
ATOM 1744 C C . VAL B 1 60 ? 7.344 -11.406 -8.789 1 88.69 60 VAL B C 1
ATOM 1746 O O . VAL B 1 60 ? 7.094 -11.805 -7.648 1 88.69 60 VAL B O 1
ATOM 1749 N N . VAL B 1 61 ? 7.461 -12.18 -9.898 1 93.5 61 VAL B N 1
ATOM 1750 C CA . VAL B 1 61 ? 7.422 -13.633 -9.742 1 93.5 61 VAL B CA 1
ATOM 1751 C C . VAL B 1 61 ? 8.656 -14.25 -10.391 1 93.5 61 VAL B C 1
ATOM 1753 O O . VAL B 1 61 ? 9.281 -13.641 -11.258 1 93.5 61 VAL B O 1
ATOM 1756 N N . SER B 1 62 ? 9.031 -15.383 -9.883 1 94.62 62 SER B N 1
ATOM 1757 C CA . SER B 1 62 ? 10.047 -16.281 -10.438 1 94.62 62 SER B CA 1
ATOM 1758 C C . SER B 1 62 ? 9.648 -17.734 -10.281 1 94.62 62 SER B C 1
ATOM 1760 O O . SER B 1 62 ? 8.641 -18.047 -9.648 1 94.62 62 SER B O 1
ATOM 1762 N N . GLU B 1 63 ? 10.414 -18.594 -10.914 1 94.88 63 GLU B N 1
ATOM 1763 C CA . GLU B 1 63 ? 10.133 -20.016 -10.805 1 94.88 63 GLU B CA 1
ATOM 1764 C C . GLU B 1 63 ? 10.164 -20.484 -9.352 1 94.88 63 GLU B C 1
ATOM 1766 O O . GLU B 1 63 ? 9.383 -21.344 -8.953 1 94.88 63 GLU B O 1
ATOM 1771 N N . SER B 1 64 ? 10.984 -19.922 -8.648 1 93.44 64 SER B N 1
ATOM 1772 C CA . SER B 1 64 ? 11.195 -20.359 -7.273 1 93.44 64 SER B CA 1
ATOM 1773 C C . SER B 1 64 ? 10.07 -19.891 -6.363 1 93.44 64 SER B C 1
ATOM 1775 O O . SER B 1 64 ? 9.953 -20.344 -5.223 1 93.44 64 SER B O 1
ATOM 1777 N N . CYS B 1 65 ? 9.211 -19.109 -6.859 1 93.56 65 CYS B N 1
ATOM 1778 C CA . CYS B 1 65 ? 8.125 -18.578 -6.043 1 93.56 65 CYS B CA 1
ATOM 1779 C C . CYS B 1 65 ? 6.953 -19.547 -5.988 1 93.56 65 CYS B C 1
ATOM 1781 O O . CYS B 1 65 ? 5.992 -19.312 -5.254 1 93.56 65 CYS B O 1
ATOM 1783 N N . VAL B 1 66 ? 6.973 -20.625 -6.777 1 96.06 66 VAL B N 1
ATOM 1784 C CA . VAL B 1 66 ? 5.855 -21.562 -6.895 1 96.06 66 VAL B CA 1
ATOM 1785 C C . VAL B 1 66 ? 6.219 -22.891 -6.234 1 96.06 66 VAL B C 1
ATOM 1787 O O . VAL B 1 66 ? 7.277 -23.453 -6.512 1 96.06 66 VAL B O 1
ATOM 1790 N N . GLU B 1 67 ? 5.41 -23.297 -5.301 1 94.69 67 GLU B N 1
ATOM 1791 C CA . GLU B 1 67 ? 5.512 -24.609 -4.684 1 94.69 67 GLU B CA 1
ATOM 1792 C C . GLU B 1 67 ? 4.23 -25.422 -4.879 1 94.69 67 GLU B C 1
ATOM 1794 O O . GLU B 1 67 ? 3.129 -24.875 -4.746 1 94.69 67 GLU B O 1
ATOM 1799 N N . VAL B 1 68 ? 4.402 -26.734 -5.293 1 94.94 68 VAL B N 1
ATOM 1800 C CA . VAL B 1 68 ? 3.252 -27.625 -5.461 1 94.94 68 VAL B CA 1
ATOM 1801 C C . VAL B 1 68 ? 3.387 -28.828 -4.531 1 94.94 68 VAL B C 1
ATOM 1803 O O . VAL B 1 68 ? 4.449 -29.453 -4.465 1 94.94 68 VAL B O 1
ATOM 1806 N N . GLN B 1 69 ? 2.354 -29.031 -3.779 1 92.94 69 GLN B N 1
ATOM 1807 C CA . GLN B 1 69 ? 2.303 -30.172 -2.881 1 92.94 69 GLN B CA 1
ATOM 1808 C C . GLN B 1 69 ? 1.13 -31.094 -3.223 1 92.94 69 GLN B C 1
ATOM 1810 O O . GLN B 1 69 ? 0.043 -30.625 -3.559 1 92.94 69 GLN B O 1
ATOM 1815 N N . GLU B 1 70 ? 1.399 -32.312 -3.09 1 92.5 70 GLU B N 1
ATOM 1816 C CA . GLU B 1 70 ? 0.328 -33.281 -3.299 1 92.5 70 GLU B CA 1
ATOM 1817 C C . GLU B 1 70 ? -0.554 -33.406 -2.061 1 92.5 70 GLU B C 1
ATOM 1819 O O . GLU B 1 70 ? -0.053 -33.625 -0.956 1 92.5 70 GLU B O 1
ATOM 1824 N N . ILE B 1 71 ? -1.854 -33.156 -2.186 1 89.31 71 ILE B N 1
ATOM 1825 C CA . ILE B 1 71 ? -2.801 -33.312 -1.088 1 89.31 71 ILE B CA 1
ATOM 1826 C C . ILE B 1 71 ? -3.328 -34.75 -1.073 1 89.31 71 ILE B C 1
ATOM 1828 O O . ILE B 1 71 ? -3.332 -35.406 -0.028 1 89.31 71 ILE B O 1
ATOM 1832 N N . ASN B 1 72 ? -3.766 -35.25 -2.158 1 89.69 72 ASN B N 1
ATOM 1833 C CA . ASN B 1 72 ? -4.203 -36.625 -2.414 1 89.69 72 ASN B CA 1
ATOM 1834 C C . ASN B 1 72 ? -3.99 -37 -3.873 1 89.69 72 ASN B C 1
ATOM 1836 O O . ASN B 1 72 ? -3.293 -36.312 -4.613 1 89.69 72 ASN B O 1
ATOM 1840 N N . GLU B 1 73 ? -4.387 -38.125 -4.285 1 86.69 73 GLU B N 1
ATOM 1841 C CA . GLU B 1 73 ? -4.082 -38.688 -5.594 1 86.69 73 GLU B CA 1
ATOM 1842 C C . GLU B 1 73 ? -4.602 -37.812 -6.715 1 86.69 73 GLU B C 1
ATOM 1844 O O . GLU B 1 73 ? -4.047 -37.781 -7.816 1 86.69 73 GLU B O 1
ATOM 1849 N N . GLU B 1 74 ? -5.562 -36.906 -6.484 1 89.38 74 GLU B N 1
ATOM 1850 C CA . GLU B 1 74 ? -6.168 -36.156 -7.582 1 89.38 74 GLU B CA 1
ATOM 1851 C C . GLU B 1 74 ? -6.152 -34.656 -7.309 1 89.38 74 GLU B C 1
ATOM 1853 O O . GLU B 1 74 ? -6.758 -33.875 -8.047 1 89.38 74 GLU B O 1
ATOM 1858 N N . GLU B 1 75 ? -5.562 -34.312 -6.242 1 92.69 75 GLU B N 1
ATOM 1859 C CA . GLU B 1 75 ? -5.645 -32.906 -5.867 1 92.69 75 GLU B CA 1
ATOM 1860 C C . GLU B 1 75 ? -4.297 -32.406 -5.371 1 92.69 75 GLU B C 1
ATOM 1862 O O . GLU B 1 75 ? -3.592 -33.094 -4.633 1 92.69 75 GLU B O 1
ATOM 1867 N N . TYR B 1 76 ? -3.973 -31.172 -5.848 1 93.12 76 TYR B N 1
ATOM 1868 C CA . TYR B 1 76 ? -2.699 -30.562 -5.48 1 93.12 76 TYR B CA 1
ATOM 1869 C C . TYR B 1 76 ? -2.914 -29.219 -4.789 1 93.12 76 TYR B C 1
ATOM 1871 O O . TYR B 1 76 ? -3.916 -28.547 -5.031 1 93.12 76 TYR B O 1
ATOM 1879 N N . LEU B 1 77 ? -1.978 -28.938 -3.846 1 94.44 77 LEU B N 1
ATOM 1880 C CA . LEU B 1 77 ? -1.899 -27.625 -3.244 1 94.44 77 LEU B CA 1
ATOM 1881 C C . LEU B 1 77 ? -0.835 -26.766 -3.932 1 94.44 77 LEU B C 1
ATOM 1883 O O . LEU B 1 77 ? 0.341 -27.141 -3.953 1 94.44 77 LEU B O 1
ATOM 1887 N N . VAL B 1 78 ? -1.284 -25.703 -4.543 1 96.31 78 VAL B N 1
ATOM 1888 C CA . VAL B 1 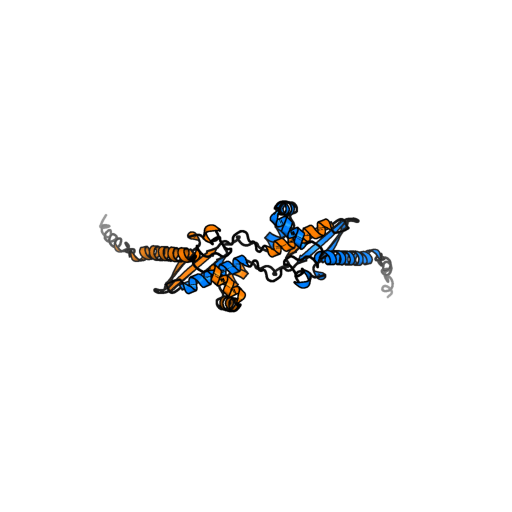78 ? -0.37 -24.766 -5.191 1 96.31 78 VAL B CA 1
ATOM 1889 C C . VAL B 1 78 ? -0.143 -23.562 -4.289 1 96.31 78 VAL B C 1
ATOM 1891 O O . VAL B 1 78 ? -1.094 -22.859 -3.916 1 96.31 78 VAL B O 1
ATOM 1894 N N . ILE B 1 79 ? 1.142 -23.266 -3.895 1 95.5 79 ILE B N 1
ATOM 1895 C CA . ILE B 1 79 ? 1.523 -22.141 -3.049 1 95.5 79 ILE B CA 1
ATOM 1896 C C . ILE B 1 79 ? 2.387 -21.172 -3.846 1 95.5 79 ILE B C 1
ATOM 1898 O O . ILE B 1 79 ? 3.416 -21.562 -4.402 1 95.5 79 ILE B O 1
ATOM 1902 N N . ILE B 1 80 ? 1.938 -19.906 -3.916 1 96.19 80 ILE B N 1
ATOM 1903 C CA . ILE B 1 80 ? 2.693 -18.859 -4.609 1 96.19 80 ILE B CA 1
ATOM 1904 C C . ILE B 1 80 ? 3.092 -17.766 -3.625 1 96.19 80 ILE B C 1
ATOM 1906 O O . ILE B 1 80 ? 2.26 -17.281 -2.85 1 96.19 80 ILE B O 1
ATOM 1910 N N . ARG B 1 81 ? 4.324 -17.344 -3.594 1 92.69 81 ARG B N 1
ATOM 1911 C CA . ARG B 1 81 ? 4.848 -16.219 -2.836 1 92.69 81 ARG B CA 1
ATOM 1912 C C . ARG B 1 81 ? 5.434 -15.156 -3.768 1 92.69 81 ARG B C 1
ATOM 1914 O O . ARG B 1 81 ? 6.516 -15.352 -4.328 1 92.69 81 ARG B O 1
ATOM 1921 N N . PHE B 1 82 ? 4.777 -14.023 -3.91 1 91.88 82 PHE B N 1
ATOM 1922 C CA . PHE B 1 82 ? 5.258 -13.016 -4.844 1 91.88 82 PHE B CA 1
ATOM 1923 C C . PHE B 1 82 ? 5.754 -11.781 -4.102 1 91.88 82 PHE B C 1
ATOM 1925 O O . PHE B 1 82 ? 5.387 -11.555 -2.943 1 91.88 82 PHE B O 1
ATOM 1932 N N . THR B 1 83 ? 6.594 -11.109 -4.738 1 83.94 83 THR B N 1
ATOM 1933 C CA . THR B 1 83 ? 7.18 -9.891 -4.188 1 83.94 83 THR B CA 1
ATOM 1934 C C . THR B 1 83 ? 6.688 -8.664 -4.949 1 83.94 83 THR B C 1
ATOM 1936 O O . THR B 1 83 ? 7.125 -8.406 -6.074 1 83.94 83 THR B O 1
ATOM 1939 N N . PRO B 1 84 ? 5.746 -8.078 -4.309 1 77.94 84 PRO B N 1
ATOM 1940 C CA . PRO B 1 84 ? 5.27 -6.883 -5.012 1 77.94 84 PRO B CA 1
ATOM 1941 C C . PRO B 1 84 ? 6.379 -5.871 -5.281 1 77.94 84 PRO B C 1
ATOM 1943 O O . PRO B 1 84 ? 7.34 -5.789 -4.516 1 77.94 84 PRO B O 1
ATOM 1946 N N . THR B 1 85 ? 6.672 -5.555 -6.516 1 61.25 85 THR B N 1
ATOM 1947 C CA . THR B 1 85 ? 7.68 -4.543 -6.824 1 61.25 85 THR B CA 1
ATOM 1948 C C . THR B 1 85 ? 7.59 -3.379 -5.844 1 61.25 85 THR B C 1
ATOM 1950 O O . THR B 1 85 ? 6.629 -3.277 -5.074 1 61.25 85 THR B O 1
ATOM 1953 N N . VAL B 1 86 ? 8.555 -2.564 -5.684 1 51.91 86 VAL B N 1
ATOM 1954 C CA . VAL B 1 86 ? 8.57 -1.45 -4.742 1 51.91 86 VAL B CA 1
ATOM 1955 C C . VAL B 1 86 ? 7.148 -0.964 -4.492 1 51.91 86 VAL B C 1
ATOM 1957 O O . VAL B 1 86 ? 6.363 -0.803 -5.43 1 51.91 86 VAL B O 1
ATOM 1960 N N . PRO B 1 87 ? 6.734 -1.318 -3.148 1 48.47 87 PRO B N 1
ATOM 1961 C CA . PRO B 1 87 ? 5.41 -1.106 -2.566 1 48.47 87 PRO B CA 1
ATOM 1962 C C . PRO B 1 87 ? 4.773 0.208 -3.014 1 48.47 87 PRO B C 1
ATOM 1964 O O . PRO B 1 87 ? 5.254 1.285 -2.652 1 48.47 87 PRO B O 1
ATOM 1967 N N . HIS B 1 88 ? 4.59 0.312 -4.117 1 46.59 88 HIS B N 1
ATOM 1968 C CA . HIS B 1 88 ? 4 1.609 -4.43 1 46.59 88 HIS B CA 1
ATOM 1969 C C . HIS B 1 88 ? 2.736 1.854 -3.611 1 46.59 88 HIS B C 1
ATOM 1971 O O . HIS B 1 88 ? 1.665 2.09 -4.172 1 46.59 88 HIS B O 1
ATOM 1977 N N . CYS B 1 89 ? 2.453 0.843 -2.451 1 54.31 89 CYS B N 1
ATOM 1978 C CA . CYS B 1 89 ? 1.229 1.396 -1.882 1 54.31 89 CYS B CA 1
ATOM 1979 C C . CYS B 1 89 ? 1.327 2.91 -1.744 1 54.31 89 CYS B C 1
ATOM 1981 O O . CYS B 1 89 ? 1.844 3.414 -0.746 1 54.31 89 CYS B O 1
ATOM 1983 N N . SER B 1 90 ? 1.7 3.555 -2.963 1 60.81 90 SER B N 1
ATOM 1984 C CA . SER B 1 90 ? 2.252 4.836 -3.393 1 60.81 90 SER B CA 1
ATOM 1985 C C . SER B 1 90 ? 1.389 5.996 -2.914 1 60.81 90 SER B C 1
ATOM 1987 O O . SER B 1 90 ? 1.894 7.098 -2.678 1 60.81 90 SER B O 1
ATOM 1989 N N . LEU B 1 91 ? 0.112 5.59 -2.461 1 71.44 91 LEU B N 1
ATOM 1990 C CA . LEU B 1 91 ? -0.708 6.77 -2.215 1 71.44 91 LEU B CA 1
ATOM 1991 C C . LEU B 1 91 ? -0.415 7.359 -0.839 1 71.44 91 LEU B C 1
ATOM 1993 O O . LEU B 1 91 ? -0.332 8.578 -0.687 1 71.44 91 LEU B O 1
ATOM 1997 N N . ALA B 1 92 ? -0.264 6.395 0.112 1 80.31 92 ALA B N 1
ATOM 1998 C CA . ALA B 1 92 ? 0.061 6.867 1.455 1 80.31 92 ALA B CA 1
ATOM 1999 C C . ALA B 1 92 ? 1.363 7.664 1.455 1 80.31 92 ALA B C 1
ATOM 2001 O O . ALA B 1 92 ? 1.448 8.727 2.074 1 80.31 92 ALA B O 1
ATOM 2002 N N . THR B 1 93 ? 2.336 7.184 0.844 1 81.44 93 THR B N 1
ATOM 2003 C CA . THR B 1 93 ? 3.619 7.867 0.735 1 81.44 93 THR B CA 1
ATOM 2004 C C . THR B 1 93 ? 3.455 9.211 0.033 1 81.44 93 THR B C 1
ATOM 2006 O O . THR B 1 93 ? 3.998 10.227 0.483 1 81.44 93 THR B O 1
ATOM 2009 N N . LEU B 1 94 ? 2.742 9.203 -1.044 1 83.12 94 LEU B N 1
ATOM 2010 C CA . LEU B 1 94 ? 2.479 10.438 -1.783 1 83.12 94 LEU B CA 1
ATOM 2011 C C . LEU B 1 94 ? 1.801 11.469 -0.892 1 83.12 94 LEU B C 1
ATOM 2013 O O . LEU B 1 94 ? 2.184 12.641 -0.892 1 83.12 94 LEU B O 1
ATOM 2017 N N . ILE B 1 95 ? 0.731 11.062 -0.187 1 87.19 95 ILE B N 1
ATOM 2018 C CA . ILE B 1 95 ? 0.018 11.969 0.708 1 87.19 95 ILE B CA 1
ATOM 2019 C C . ILE B 1 95 ? 0.982 12.523 1.751 1 87.19 95 ILE B C 1
ATOM 2021 O O . ILE B 1 95 ? 1.011 13.734 1.993 1 87.19 95 ILE B O 1
ATOM 2025 N N . GLY B 1 96 ? 1.789 11.641 2.354 1 90.12 96 GLY B N 1
ATOM 2026 C CA . GLY B 1 96 ? 2.779 12.094 3.318 1 90.12 96 GLY B CA 1
ATOM 2027 C C . GLY B 1 96 ? 3.732 13.133 2.756 1 90.12 96 GLY B C 1
ATOM 2028 O O . GLY B 1 96 ? 4.035 14.125 3.418 1 90.12 96 GLY B O 1
ATOM 2029 N N . LEU B 1 97 ? 4.227 12.891 1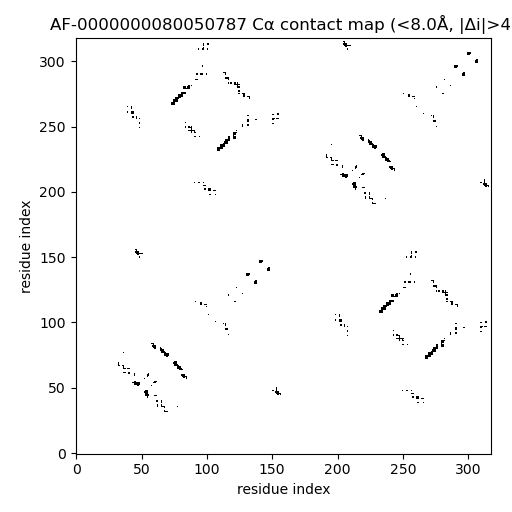.587 1 90.25 97 LEU B N 1
ATOM 2030 C CA . LEU B 1 97 ? 5.117 13.828 0.919 1 90.25 97 LEU B CA 1
ATOM 2031 C C . LEU B 1 97 ? 4.414 15.164 0.677 1 90.25 97 LEU B C 1
ATOM 2033 O O . LEU B 1 97 ? 4.988 16.234 0.931 1 90.25 97 LEU B O 1
ATOM 2037 N N . CYS B 1 98 ? 3.197 15.172 0.202 1 92.06 98 CYS B N 1
ATOM 2038 C CA . CYS B 1 98 ? 2.43 16.375 -0.056 1 92.06 98 CYS B CA 1
ATOM 2039 C C . CYS B 1 98 ? 2.238 17.188 1.223 1 92.06 98 CYS B C 1
ATOM 2041 O O . CYS B 1 98 ? 2.375 18.406 1.215 1 92.06 98 CYS B O 1
ATOM 2043 N N . LEU B 1 99 ? 1.819 16.453 2.285 1 94.88 99 LEU B N 1
ATOM 2044 C CA . LEU B 1 99 ? 1.643 17.125 3.568 1 94.88 99 LEU B CA 1
ATOM 2045 C C . LEU B 1 99 ? 2.926 17.844 3.994 1 94.88 99 LEU B C 1
ATOM 2047 O O . LEU B 1 99 ? 2.896 19.016 4.375 1 94.88 99 LEU B O 1
ATOM 2051 N N . ARG B 1 100 ? 4.035 17.188 3.889 1 94.38 100 ARG B N 1
ATOM 2052 C CA . ARG B 1 100 ? 5.316 17.734 4.316 1 94.38 100 ARG B CA 1
ATOM 2053 C C . ARG B 1 100 ? 5.703 18.953 3.467 1 94.38 100 ARG B C 1
ATOM 2055 O O . ARG B 1 100 ? 6.051 20 4 1 94.38 100 ARG B O 1
ATOM 2062 N N . VAL B 1 101 ? 5.645 18.844 2.193 1 92.38 101 VAL B N 1
ATOM 2063 C CA . VAL B 1 101 ? 6.043 19.906 1.274 1 92.38 101 VAL B CA 1
ATOM 2064 C C . VAL B 1 101 ? 5.145 21.125 1.478 1 92.38 101 VAL B C 1
ATOM 2066 O O . VAL B 1 101 ? 5.633 22.25 1.569 1 92.38 101 VAL B O 1
ATOM 2069 N N . LYS B 1 102 ? 3.822 20.906 1.508 1 94.69 102 LYS B N 1
ATOM 2070 C CA . LYS B 1 102 ? 2.875 22 1.693 1 94.69 102 LYS B CA 1
ATOM 2071 C C . LYS B 1 102 ? 3.172 22.781 2.975 1 94.69 102 LYS B C 1
ATOM 2073 O O . LYS B 1 102 ? 3.215 24 2.965 1 94.69 102 LYS B O 1
ATOM 2078 N N . LEU B 1 103 ? 3.395 22.062 4.051 1 95.5 103 LEU B N 1
ATOM 2079 C CA . LEU B 1 103 ? 3.59 22.719 5.344 1 95.5 103 LEU B CA 1
ATOM 2080 C C . LEU B 1 103 ? 4.961 23.391 5.41 1 95.5 103 LEU B C 1
ATOM 2082 O O . LEU B 1 103 ? 5.09 24.484 5.957 1 95.5 103 LEU B O 1
ATOM 2086 N N . GLN B 1 104 ? 5.965 22.766 4.918 1 91.94 104 GLN B N 1
ATOM 2087 C CA . GLN B 1 104 ? 7.297 23.359 4.895 1 91.94 104 GLN B CA 1
ATOM 2088 C C . GLN B 1 104 ? 7.305 24.672 4.109 1 91.94 104 GLN B C 1
ATOM 2090 O O . GLN B 1 104 ? 8.047 25.594 4.441 1 91.94 104 GLN B O 1
ATOM 2095 N N . ARG B 1 105 ? 6.461 24.797 3.199 1 91.44 105 ARG B N 1
ATOM 2096 C CA . ARG B 1 105 ? 6.441 25.953 2.324 1 91.44 105 ARG B CA 1
ATOM 2097 C C . ARG B 1 105 ? 5.52 27.047 2.877 1 91.44 105 ARG B C 1
ATOM 2099 O O . ARG B 1 105 ? 5.789 28.234 2.721 1 91.44 105 ARG B O 1
ATOM 2106 N N . CYS B 1 106 ? 4.461 26.641 3.488 1 93.38 106 CYS B N 1
ATOM 2107 C CA . CYS B 1 106 ? 3.387 27.609 3.689 1 93.38 106 CYS B CA 1
ATOM 2108 C C . CYS B 1 106 ? 3.225 27.938 5.168 1 93.38 106 CYS B C 1
ATOM 2110 O O . CYS B 1 106 ? 2.6 28.953 5.516 1 93.38 106 CYS B O 1
ATOM 2112 N N . LEU B 1 107 ? 3.676 27.156 6.055 1 93.88 107 LEU B N 1
ATOM 2113 C CA . LEU B 1 107 ? 3.449 27.422 7.469 1 93.88 107 LEU B CA 1
ATOM 2114 C C . LEU B 1 107 ? 4.211 28.656 7.914 1 93.88 107 LEU B C 1
ATOM 2116 O O . LEU B 1 107 ? 5.422 28.766 7.711 1 93.88 107 LEU B O 1
ATOM 2120 N N . PRO B 1 108 ? 3.566 29.594 8.578 1 91.81 108 PRO B N 1
ATOM 2121 C CA . PRO B 1 108 ? 4.145 30.906 8.875 1 91.81 108 PRO B CA 1
ATOM 2122 C C . PRO B 1 108 ? 4.965 30.906 10.164 1 91.81 108 PRO B C 1
ATOM 2124 O O . PRO B 1 108 ? 5.488 31.953 10.562 1 91.81 108 PRO B O 1
ATOM 2127 N N . PHE B 1 109 ? 5.082 29.906 10.922 1 91.94 109 PHE B N 1
ATOM 2128 C CA . PHE B 1 109 ? 5.848 29.875 12.164 1 91.94 109 PHE B CA 1
ATOM 2129 C C . PHE B 1 109 ? 6.871 28.75 12.133 1 91.94 109 PHE B C 1
ATOM 2131 O O . PHE B 1 109 ? 6.73 27.797 11.375 1 91.94 109 PHE B O 1
ATOM 2138 N N . LYS B 1 110 ? 8.008 28.984 12.922 1 93.88 110 LYS B N 1
ATOM 2139 C CA . LYS B 1 110 ? 9.039 27.969 13.031 1 93.88 110 LYS B CA 1
ATOM 2140 C C . LYS B 1 110 ? 8.477 26.672 13.594 1 93.88 110 LYS B C 1
ATOM 2142 O O . LYS B 1 110 ? 7.738 26.672 14.578 1 93.88 110 LYS B O 1
ATOM 2147 N N . HIS B 1 111 ? 8.758 25.531 12.859 1 94 111 HIS B N 1
ATOM 2148 C CA . HIS B 1 111 ? 8.125 24.281 13.289 1 94 111 HIS B CA 1
ATOM 2149 C C . HIS B 1 111 ? 8.977 23.078 12.938 1 94 111 HIS B C 1
ATOM 2151 O O . HIS B 1 111 ? 9.812 23.141 12.023 1 94 111 HIS B O 1
ATOM 2157 N N . LYS B 1 112 ? 8.883 22.047 13.719 1 93.31 112 LYS B N 1
ATOM 2158 C CA . LYS B 1 112 ? 9.234 20.672 13.383 1 93.31 112 LYS B CA 1
ATOM 2159 C C . LYS B 1 112 ? 8 19.875 12.953 1 93.31 112 LYS B C 1
ATOM 2161 O O . LYS B 1 112 ? 6.891 20.156 13.414 1 93.31 112 LYS B O 1
ATOM 2166 N N . LEU B 1 113 ? 8.203 19.031 12.062 1 95.12 113 LEU B N 1
ATOM 2167 C CA . LEU B 1 113 ? 7.07 18.297 11.516 1 95.12 113 LEU B CA 1
ATOM 2168 C C . LEU B 1 113 ? 7.211 16.812 11.781 1 95.12 113 LEU B C 1
ATOM 2170 O O . LEU B 1 113 ? 8.289 16.234 11.578 1 95.12 113 LEU B O 1
ATOM 2174 N N . GLU B 1 114 ? 6.113 16.219 12.312 1 94 114 GLU B N 1
ATOM 2175 C CA . GLU B 1 114 ? 5.957 14.773 12.406 1 94 114 GLU B CA 1
ATOM 2176 C C . GLU B 1 114 ? 4.66 14.312 11.742 1 94 114 GLU B C 1
ATOM 2178 O O . GLU B 1 114 ? 3.576 14.773 12.109 1 94 114 GLU B O 1
ATOM 2183 N N . ILE B 1 115 ? 4.797 13.438 10.789 1 95.12 115 ILE B N 1
ATOM 2184 C CA . ILE B 1 115 ? 3.643 12.945 10.047 1 95.12 115 ILE B CA 1
ATOM 2185 C C . ILE B 1 115 ? 3.559 11.422 10.172 1 95.12 115 ILE B C 1
ATOM 2187 O O . ILE B 1 115 ? 4.539 10.719 9.922 1 95.12 115 ILE B O 1
ATOM 2191 N N . TYR B 1 116 ? 2.328 10.93 10.539 1 91.62 116 TYR B N 1
ATOM 2192 C CA . TYR B 1 116 ? 2.139 9.5 10.758 1 91.62 116 TYR B CA 1
ATOM 2193 C C . TYR B 1 116 ? 0.856 9.008 10.094 1 91.62 116 TYR B C 1
ATOM 2195 O O . TYR B 1 116 ? -0.124 9.758 10 1 91.62 116 TYR B O 1
ATOM 2203 N N . ILE B 1 117 ? 0.952 7.793 9.625 1 87.06 117 ILE B N 1
ATOM 2204 C CA . ILE B 1 117 ? -0.277 7.105 9.234 1 87.06 117 ILE B CA 1
ATOM 2205 C C . ILE B 1 117 ? -0.982 6.574 10.484 1 87.06 117 ILE B C 1
ATOM 2207 O O . ILE B 1 117 ? -0.338 6.035 11.391 1 87.06 117 ILE B O 1
ATOM 2211 N N . SER B 1 118 ? -2.312 6.844 10.414 1 83.12 118 SER B N 1
ATOM 2212 C CA . SER B 1 118 ? -3.072 6.348 11.555 1 83.12 118 SER B CA 1
ATOM 2213 C C . SER B 1 118 ? -2.98 4.828 11.664 1 83.12 118 SER B C 1
ATOM 2215 O O . SER B 1 118 ? -3.029 4.125 10.648 1 83.12 118 SER B O 1
ATOM 2217 N N . GLU B 1 119 ? -2.875 4.414 12.836 1 72.62 119 GLU B N 1
ATOM 2218 C CA . GLU B 1 119 ? -2.691 2.986 13.094 1 72.62 119 GLU B CA 1
ATOM 2219 C C . GLU B 1 119 ? -3.85 2.17 12.531 1 72.62 119 GLU B C 1
ATOM 2221 O O . GLU B 1 119 ? -5.012 2.555 12.672 1 72.62 119 GLU B O 1
ATOM 2226 N N . GLY B 1 120 ? -3.467 1.103 11.938 1 69.94 120 GLY B N 1
ATOM 2227 C CA . GLY B 1 120 ? -4.469 0.15 11.484 1 69.94 120 GLY B CA 1
ATOM 2228 C C . GLY B 1 120 ? -5.172 0.584 10.219 1 69.94 120 GLY B C 1
ATOM 2229 O O . GLY B 1 120 ? -6.137 -0.051 9.789 1 69.94 120 GLY B O 1
ATOM 2230 N N . THR B 1 121 ? -4.777 1.7 9.727 1 71.38 121 THR B N 1
ATOM 2231 C CA . THR B 1 121 ? -5.496 2.193 8.562 1 71.38 121 THR B CA 1
ATOM 2232 C C . THR B 1 121 ? -4.742 1.863 7.277 1 71.38 121 THR B C 1
ATOM 2234 O O . THR B 1 121 ? -5.223 2.141 6.176 1 71.38 121 THR B O 1
ATOM 2237 N N . HIS B 1 122 ? -3.588 1.251 7.434 1 70.94 122 HIS B N 1
ATOM 2238 C CA . HIS B 1 122 ? -2.814 0.75 6.305 1 70.94 122 HIS B CA 1
ATOM 2239 C C . HIS B 1 122 ? -2.836 -0.774 6.254 1 70.94 122 HIS B C 1
ATOM 2241 O O . HIS B 1 122 ? -2.709 -1.435 7.289 1 70.94 122 HIS B O 1
ATOM 2247 N N . SER B 1 123 ? -3.127 -1.158 4.953 1 71.12 123 SER B N 1
ATOM 2248 C CA . SER B 1 123 ? -3.191 -2.611 4.836 1 71.12 123 SER B CA 1
ATOM 2249 C C . SER B 1 123 ? -1.812 -3.24 5.004 1 71.12 123 SER B C 1
ATOM 2251 O O . SER B 1 123 ? -0.835 -2.777 4.41 1 71.12 123 SER B O 1
ATOM 2253 N N . THR B 1 124 ? -1.72 -4.16 5.938 1 74.25 124 THR B N 1
ATOM 2254 C CA . THR B 1 124 ? -0.485 -4.91 6.145 1 74.25 124 THR B CA 1
ATOM 2255 C C . THR B 1 124 ? -0.403 -6.094 5.188 1 74.25 124 THR B C 1
ATOM 2257 O O . THR B 1 124 ? -1.372 -6.406 4.492 1 74.25 124 THR B O 1
ATOM 2260 N N . GLU B 1 125 ? 0.731 -6.699 5.137 1 78.31 125 GLU B N 1
ATOM 2261 C CA . GLU B 1 125 ? 0.902 -7.93 4.371 1 78.31 125 GLU B CA 1
ATOM 2262 C C . GLU B 1 125 ? -0.096 -9 4.816 1 78.31 125 GLU B C 1
ATOM 2264 O O . GLU B 1 125 ? -0.66 -9.711 3.982 1 78.31 125 GLU B O 1
ATOM 2269 N N . GLU B 1 126 ? -0.238 -9.148 6.086 1 81 126 GLU B N 1
ATOM 2270 C CA . GLU B 1 126 ? -1.16 -10.133 6.645 1 81 126 GLU B CA 1
ATOM 2271 C C . GLU B 1 126 ? -2.592 -9.867 6.188 1 81 126 GLU B C 1
ATOM 2273 O O . GLU B 1 126 ? -3.334 -10.805 5.883 1 81 126 GLU B O 1
ATOM 2278 N N . ASP B 1 127 ? -2.994 -8.672 6.219 1 82.12 127 ASP B N 1
ATOM 2279 C CA . ASP B 1 127 ? -4.332 -8.305 5.77 1 82.12 127 ASP B CA 1
ATOM 2280 C C . ASP B 1 127 ? -4.547 -8.688 4.309 1 82.12 127 ASP B C 1
ATOM 2282 O O . ASP B 1 127 ? -5.574 -9.273 3.959 1 82.12 127 ASP B O 1
ATOM 2286 N N . ILE B 1 128 ? -3.59 -8.375 3.557 1 81.12 128 ILE B N 1
ATOM 2287 C CA . ILE B 1 128 ? -3.684 -8.633 2.125 1 81.12 128 ILE B CA 1
ATOM 2288 C C . ILE B 1 128 ? -3.727 -10.141 1.878 1 81.12 128 ILE B C 1
ATOM 2290 O O . ILE B 1 128 ? -4.531 -10.617 1.077 1 81.12 128 ILE B O 1
ATOM 2294 N N . ASN B 1 129 ? -2.855 -10.867 2.523 1 87.25 129 ASN B N 1
ATOM 2295 C CA . ASN B 1 129 ? -2.846 -12.32 2.395 1 87.25 129 ASN B CA 1
ATOM 2296 C C . ASN B 1 129 ? -4.199 -12.922 2.748 1 87.25 129 ASN B C 1
ATOM 2298 O O . ASN B 1 129 ? -4.684 -13.82 2.057 1 87.25 129 ASN B O 1
ATOM 2302 N N . LYS B 1 130 ? -4.766 -12.461 3.809 1 87 130 LYS B N 1
ATOM 2303 C CA . LYS B 1 130 ? -6.082 -12.953 4.207 1 87 130 LYS B CA 1
ATOM 2304 C C . LYS B 1 130 ? -7.125 -12.664 3.127 1 87 130 LYS B C 1
ATOM 2306 O O . LYS B 1 130 ? -7.934 -13.531 2.791 1 87 130 LYS B O 1
ATOM 2311 N N . GLN B 1 131 ? -7.141 -11.484 2.65 1 84.56 131 GLN B N 1
ATOM 2312 C CA . GLN B 1 131 ? -8.117 -11.062 1.646 1 84.56 131 GLN B CA 1
ATOM 2313 C C . GLN B 1 131 ? -7.984 -11.898 0.373 1 84.56 131 GLN B C 1
ATOM 2315 O O . GLN B 1 131 ? -8.984 -12.383 -0.164 1 84.56 131 GLN B O 1
ATOM 2320 N N . ILE B 1 132 ? -6.777 -12.086 -0.15 1 88.56 132 ILE B N 1
ATOM 2321 C CA . ILE B 1 132 ? -6.535 -12.758 -1.422 1 88.56 132 ILE B CA 1
ATOM 2322 C C . ILE B 1 132 ? -6.863 -14.242 -1.294 1 88.56 132 ILE B C 1
ATOM 2324 O O . ILE B 1 132 ? -7.266 -14.883 -2.268 1 88.56 132 ILE B O 1
ATOM 2328 N N . ASN B 1 133 ? -6.727 -14.797 -0.13 1 93.62 133 ASN B N 1
ATOM 2329 C CA . ASN B 1 133 ? -6.938 -16.234 0.039 1 93.62 133 ASN B CA 1
ATOM 2330 C C . ASN B 1 133 ? -8.352 -16.531 0.518 1 93.62 133 ASN B C 1
ATOM 2332 O O . ASN B 1 133 ? -8.711 -17.688 0.722 1 93.62 133 ASN B O 1
ATOM 2336 N N . ASP B 1 134 ? -9.148 -15.516 0.674 1 90.81 134 ASP B N 1
ATOM 2337 C CA . ASP B 1 134 ? -10.562 -15.695 1.003 1 90.81 134 ASP B CA 1
ATOM 2338 C C . ASP B 1 134 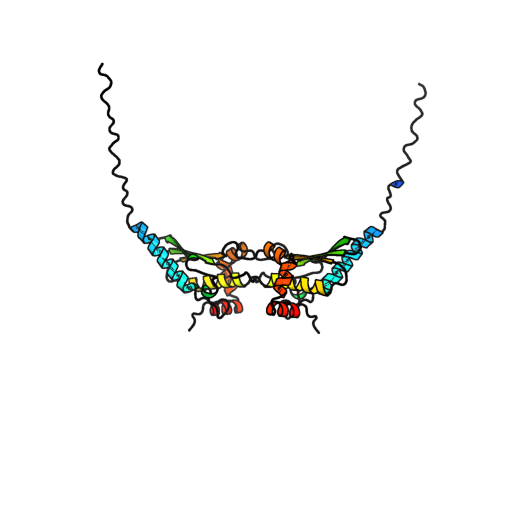? -11.414 -15.766 -0.26 1 90.81 134 ASP B C 1
ATOM 2340 O O . ASP B 1 134 ? -11.656 -14.75 -0.916 1 90.81 134 ASP B O 1
ATOM 2344 N N . LYS B 1 135 ? -11.852 -16.953 -0.492 1 88.69 135 LYS B N 1
ATOM 2345 C CA . LYS B 1 135 ? -12.578 -17.219 -1.731 1 88.69 135 LYS B CA 1
ATOM 2346 C C . LYS B 1 135 ? -13.82 -16.328 -1.835 1 88.69 135 LYS B C 1
ATOM 2348 O O . LYS B 1 135 ? -14.117 -15.789 -2.904 1 88.69 135 LYS B O 1
ATOM 2353 N N . GLU B 1 136 ? -14.508 -16.172 -0.798 1 92.25 136 GLU B N 1
ATOM 2354 C CA . GLU B 1 136 ? -15.719 -15.367 -0.777 1 92.25 136 GLU B CA 1
ATOM 2355 C C . GLU B 1 136 ? -15.406 -13.891 -1.016 1 92.25 136 GLU B C 1
ATOM 2357 O O . GLU B 1 136 ? -16.109 -13.211 -1.757 1 92.25 136 GLU B O 1
ATOM 2362 N N . ARG B 1 137 ? -14.398 -13.414 -0.448 1 87.12 137 ARG B N 1
ATOM 2363 C CA . ARG B 1 137 ? -13.992 -12.023 -0.624 1 87.12 137 ARG B CA 1
ATOM 2364 C C . ARG B 1 137 ? -13.531 -11.766 -2.053 1 87.12 137 ARG B C 1
ATOM 2366 O O . ARG B 1 137 ? -13.828 -10.711 -2.627 1 87.12 137 ARG B O 1
ATOM 2373 N N . VAL B 1 138 ? -12.797 -12.719 -2.607 1 88.44 138 VAL B N 1
ATOM 2374 C CA . VAL B 1 138 ? -12.32 -12.594 -3.98 1 88.44 138 VAL B CA 1
ATOM 2375 C C . VAL B 1 138 ? -13.516 -12.531 -4.938 1 88.44 138 VAL B C 1
ATOM 2377 O O . VAL B 1 138 ? -13.562 -11.68 -5.824 1 88.44 138 VAL B O 1
ATOM 2380 N N . ALA B 1 139 ? -14.461 -13.438 -4.711 1 91.5 139 ALA B N 1
ATOM 2381 C CA . ALA B 1 139 ? -15.656 -13.461 -5.551 1 91.5 139 ALA B CA 1
ATOM 2382 C C . ALA B 1 139 ? -16.406 -12.141 -5.473 1 91.5 139 ALA B C 1
ATOM 2384 O O . ALA B 1 139 ? -16.875 -11.617 -6.492 1 91.5 139 ALA B O 1
ATOM 2385 N N . ALA B 1 140 ? -16.547 -11.609 -4.289 1 90.69 140 ALA B N 1
ATOM 2386 C CA . ALA B 1 140 ? -17.234 -10.336 -4.074 1 90.69 140 ALA B CA 1
ATOM 2387 C C . ALA B 1 140 ? -16.516 -9.203 -4.793 1 90.69 140 ALA B C 1
ATOM 2389 O O . ALA B 1 140 ? -17.156 -8.344 -5.406 1 90.69 140 ALA B O 1
ATOM 2390 N N . ALA B 1 141 ? -15.203 -9.148 -4.672 1 84.19 141 ALA B N 1
ATOM 2391 C CA . ALA B 1 141 ? -14.406 -8.133 -5.34 1 84.19 141 ALA B CA 1
ATOM 2392 C C . ALA B 1 141 ? -14.609 -8.172 -6.852 1 84.19 141 ALA B C 1
ATOM 2394 O O . ALA B 1 141 ? -14.664 -7.129 -7.508 1 84.19 141 ALA B O 1
ATOM 2395 N N . MET B 1 142 ? -14.781 -9.383 -7.375 1 88.81 142 MET B N 1
ATOM 2396 C CA . MET B 1 142 ? -14.898 -9.578 -8.82 1 88.81 142 MET B CA 1
ATOM 2397 C C . MET B 1 142 ? -16.297 -9.219 -9.312 1 88.81 142 MET B C 1
ATOM 2399 O O . MET B 1 142 ? -16.547 -9.188 -10.516 1 88.81 142 MET B O 1
ATOM 2403 N N . GLU B 1 143 ? -17.203 -8.961 -8.367 1 91.31 143 GLU B N 1
ATOM 2404 C CA . GLU B 1 143 ? -18.531 -8.484 -8.742 1 91.31 143 GLU B CA 1
ATOM 2405 C C . GLU B 1 143 ? -18.484 -7.02 -9.18 1 91.31 143 GLU B C 1
ATOM 2407 O O . GLU B 1 143 ? -19.422 -6.527 -9.812 1 91.31 143 GLU B O 1
ATOM 2412 N N . ASN B 1 144 ? -17.5 -6.344 -8.781 1 83.06 144 ASN B N 1
ATOM 2413 C CA . ASN B 1 144 ? -17.281 -4.98 -9.25 1 83.06 144 ASN B CA 1
ATOM 2414 C C . ASN B 1 144 ? -16.875 -4.953 -10.719 1 83.06 144 ASN B C 1
ATOM 2416 O O . ASN B 1 144 ? -15.797 -5.438 -11.078 1 83.06 144 ASN B O 1
ATOM 2420 N N . PRO B 1 145 ? -17.734 -4.383 -11.57 1 87.5 145 PRO B N 1
ATOM 2421 C CA . PRO B 1 145 ? -17.453 -4.434 -13.008 1 87.5 145 PRO B CA 1
ATOM 2422 C C . PRO B 1 145 ? -16.125 -3.771 -13.375 1 87.5 145 PRO B C 1
ATOM 2424 O O . PRO B 1 145 ? -15.422 -4.254 -14.258 1 87.5 145 PRO B O 1
ATOM 2427 N N . ASN B 1 146 ? -15.82 -2.693 -12.742 1 80.06 146 ASN B N 1
ATOM 2428 C CA . ASN B 1 146 ? -14.562 -2.01 -13.023 1 80.06 146 ASN B CA 1
ATOM 2429 C C . ASN B 1 146 ? -13.359 -2.877 -12.672 1 80.06 146 ASN B C 1
ATOM 2431 O O . ASN B 1 146 ? -12.438 -3.029 -13.477 1 80.06 146 ASN B O 1
ATOM 2435 N N . LEU B 1 147 ? -13.375 -3.424 -11.469 1 80.56 147 LEU B N 1
ATOM 2436 C CA . LEU B 1 147 ? -12.281 -4.285 -11.023 1 80.56 147 LEU B CA 1
ATOM 2437 C C . LEU B 1 147 ? -12.18 -5.523 -11.906 1 80.56 147 LEU B C 1
ATOM 2439 O O . LEU B 1 147 ? -11.078 -5.934 -12.281 1 80.56 147 LEU B O 1
ATOM 2443 N N . ARG B 1 148 ? -13.336 -6.055 -12.227 1 88 148 ARG B N 1
ATOM 2444 C CA . ARG B 1 148 ? -13.367 -7.23 -13.094 1 88 148 ARG B CA 1
ATOM 2445 C C . ARG B 1 148 ? -12.695 -6.953 -14.43 1 88 148 ARG B C 1
ATOM 2447 O O . ARG B 1 148 ? -11.914 -7.77 -14.922 1 88 148 ARG B O 1
ATOM 2454 N N . GLU B 1 149 ? -13.016 -5.855 -14.984 1 85.56 149 GLU B N 1
ATOM 2455 C CA . GLU B 1 149 ? -12.438 -5.492 -16.266 1 85.56 149 GLU B CA 1
ATOM 2456 C C . GLU B 1 149 ? -10.914 -5.359 -16.172 1 85.56 149 GLU B C 1
ATOM 2458 O O . GLU B 1 149 ? -10.188 -5.828 -17.047 1 85.56 149 GLU B O 1
ATOM 2463 N N . ILE B 1 150 ? -10.445 -4.801 -15.141 1 82.62 150 ILE B N 1
ATOM 2464 C CA . ILE B 1 150 ? -9.008 -4.613 -14.938 1 82.62 150 ILE B CA 1
ATOM 2465 C C . ILE B 1 150 ? -8.32 -5.973 -14.82 1 82.62 150 ILE B C 1
ATOM 2467 O O . ILE B 1 150 ? -7.309 -6.219 -15.469 1 82.62 150 ILE B O 1
ATOM 2471 N N . VAL B 1 151 ? -8.891 -6.828 -14.062 1 89.31 151 VAL B N 1
ATOM 2472 C CA . VAL B 1 151 ? -8.305 -8.148 -13.844 1 89.31 151 VAL B CA 1
ATOM 2473 C C . VAL B 1 151 ? -8.305 -8.93 -15.156 1 89.31 151 VAL B C 1
ATOM 2475 O O . VAL B 1 151 ? -7.301 -9.562 -15.508 1 89.31 151 VAL B O 1
ATOM 2478 N N . GLU B 1 152 ? -9.359 -8.828 -15.898 1 90.5 152 GLU B N 1
ATOM 2479 C CA . GLU B 1 152 ? -9.461 -9.547 -17.172 1 90.5 152 GLU B CA 1
ATOM 2480 C C . GLU B 1 152 ? -8.391 -9.086 -18.156 1 90.5 152 GLU B C 1
ATOM 2482 O O . GLU B 1 152 ? -7.809 -9.898 -18.875 1 90.5 152 GLU B O 1
ATOM 2487 N N . GLN B 1 153 ? -8.172 -7.902 -18.141 1 87.62 153 GLN B N 1
ATOM 2488 C CA . GLN B 1 153 ? -7.16 -7.359 -19.031 1 87.62 153 GLN B CA 1
ATOM 2489 C C . GLN B 1 153 ? -5.762 -7.836 -18.641 1 87.62 153 GLN B C 1
ATOM 2491 O O . GLN B 1 153 ? -4.906 -8.039 -19.516 1 87.62 153 GLN B O 1
ATOM 2496 N N . CYS B 1 154 ? -5.516 -7.961 -17.344 1 88.62 154 CYS B N 1
ATOM 2497 C CA . CYS B 1 154 ? -4.203 -8.367 -16.844 1 88.62 154 CYS B CA 1
ATOM 2498 C C . CYS B 1 154 ? -3.922 -9.828 -17.203 1 88.62 154 CYS B C 1
ATOM 2500 O O . CYS B 1 154 ? -2.77 -10.203 -17.422 1 88.62 154 CYS B O 1
ATOM 2502 N N . VAL B 1 155 ? -4.988 -10.609 -17.266 1 92.75 155 VAL B N 1
ATOM 2503 C CA . VAL B 1 155 ? -4.785 -12.047 -17.375 1 92.75 155 VAL B CA 1
ATOM 2504 C C . VAL B 1 155 ? -4.883 -12.469 -18.844 1 92.75 155 VAL B C 1
ATOM 2506 O O . VAL B 1 155 ? -4.574 -13.609 -19.188 1 92.75 155 VAL B O 1
ATOM 2509 N N . LEU B 1 156 ? -5.285 -11.484 -19.672 1 82.12 156 LEU B N 1
ATOM 2510 C CA . LEU B 1 156 ? -5.418 -11.812 -21.094 1 82.12 156 LEU B CA 1
ATOM 2511 C C . LEU B 1 156 ? -4.055 -12.102 -21.703 1 82.12 156 LEU B C 1
ATOM 2513 O O . LEU B 1 156 ? -3.062 -11.453 -21.359 1 82.12 156 LEU B O 1
ATOM 2517 N N . GLU B 1 157 ? -3.938 -13.219 -22.375 1 70.5 157 GLU B N 1
ATOM 2518 C CA . GLU B 1 157 ? -2.719 -13.617 -23.078 1 70.5 157 GLU B CA 1
ATOM 2519 C C . GLU B 1 157 ? -2.43 -12.695 -24.266 1 70.5 157 GLU B C 1
ATOM 2521 O O . GLU B 1 157 ? -3.355 -12.203 -24.906 1 70.5 157 GLU B O 1
ATOM 2526 N N . PRO B 1 158 ? -1.167 -11.977 -24.266 1 56.97 158 PRO B N 1
ATOM 2527 C CA . PRO B 1 158 ? -0.845 -11.188 -25.453 1 56.97 158 PRO B CA 1
ATOM 2528 C C . PRO B 1 158 ? -1.183 -11.914 -26.75 1 56.97 158 PRO B C 1
ATOM 2530 O O . PRO B 1 158 ? -1.116 -13.148 -26.812 1 56.97 158 PRO B O 1
ATOM 2533 N N . ASP B 1 159 ? -2.08 -11.344 -27.594 1 47.19 159 ASP B N 1
ATOM 2534 C CA . ASP B 1 159 ? -2.221 -11.898 -28.938 1 47.19 159 ASP B CA 1
ATOM 2535 C C . ASP B 1 159 ? -0.856 -12.125 -29.578 1 47.19 159 ASP B C 1
ATOM 2537 O O . ASP B 1 159 ? 0.09 -11.383 -29.328 1 47.19 159 ASP B O 1
#

InterPro domains:
  IPR034904 Fe-S cluster assembly domain superfamily [G3DSA:3.30.300.130] (28-123)
  IPR034904 Fe-S cluster assembly domain superfamily [SSF117916] (39-137)
  IPR039796 MIP18 family [PTHR12377] (35-156)